Protein AF-A0A522IV93-F1 (afdb_monomer)

Mean predicted aligned error: 8.01 Å

Secondary structure (DSSP, 8-state):
-----------------TT--HHHHHHHHHHHHHHH---TTTSSHHHHHHHHT--HHHHHHHHHHHHTTTSEEEETTTTEEEE-THHHHHHHHHHHH-HHHHHHHHHHHHHHHHH---EEEEEE-TTS-EEEEEEE--SSS------TT-EE-TT-HHHHHHHHTTS-HHHHHHHHHHH-----STT----HHHHHHHHHHHHHHTSEEEESSSSTT-EEEE-----TTS--

Nearest PDB structures (foldseek):
  5tjj-assembly1_B  TM=8.995E-01  e=1.858E-14  Alicyclobacillus acidocaldarius subsp. acidocaldarius DSM 446
  1mkm-assembly1_B  TM=7.465E-01  e=1.357E-10  Thermotoga maritima
  2ia2-assembly3_B  TM=5.933E-01  e=1.039E-09  Rhodococcus jostii RHA1
  2ia2-assembly1_A  TM=5.800E-01  e=9.245E-10  Rhodococcus jostii RHA1
  2o99-assembly2_B  TM=9.055E-01  e=2.371E-06  Escherichia coli

Sequence (232 aa):
MPALNSSVLPPRTVKASTGLVPAVERATAILSYLQTNTDSSVCTVTGIAKALGLHKSSCSNILRTLESSSLIEYDPDSKSYMLGAALIGLGATATRRRGILQVGLRPVESLVRQTGLSCVTFTQLPNKSFLIIAQTDSAKDIKVTINTGQYFAPGTPALARLAMASMGGEEIDAYITKYCQPRFTAATKTEHATIRKEIERTRAQGYAISQGEYYAGNTVVVAPIFSAQDNI

Radius of gyration: 19.61 Å; Cα contacts (8 Å, |Δi|>4): 306; chains: 1; bounding box: 47×46×49 Å

Solvent-accessible surface area (backbone atoms only — not comparable to full-atom values): 13463 Å² total; per-residue (Å²): 132,84,82,79,79,70,66,52,65,82,76,80,82,86,66,93,58,93,84,74,58,68,70,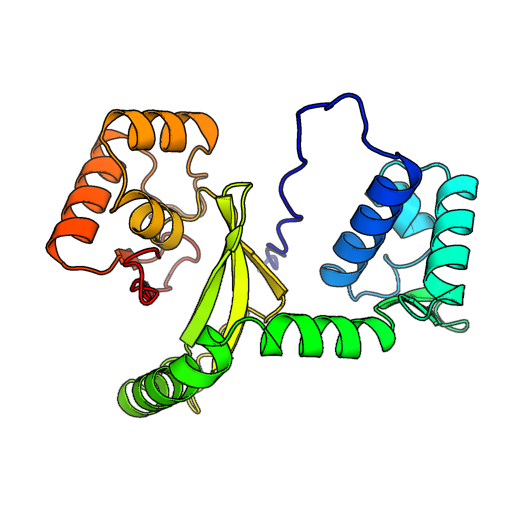58,57,52,48,54,50,50,54,54,48,40,73,65,43,86,55,46,85,51,30,17,65,65,36,48,12,61,78,69,74,43,57,58,69,63,41,50,55,46,51,52,58,36,37,79,64,34,46,26,42,77,41,82,88,72,53,16,49,42,76,18,72,52,48,55,57,53,48,52,54,57,49,65,73,42,53,62,62,76,63,48,44,61,62,49,53,51,49,20,67,73,69,51,44,55,47,75,41,66,46,77,43,96,89,46,30,33,38,27,76,39,72,46,80,28,96,47,93,67,76,73,94,73,56,66,74,42,47,43,62,45,32,37,71,36,63,32,33,48,67,43,38,81,49,54,74,69,55,42,52,52,45,49,72,74,46,49,48,70,77,61,33,95,58,28,76,68,50,69,71,61,46,49,55,51,21,54,50,19,48,76,70,60,38,19,72,30,66,16,29,71,48,76,89,42,72,50,76,46,68,77,64,66,46,101,80,74,44,108

Structure (mmCIF, N/CA/C/O backbone):
data_AF-A0A522IV93-F1
#
_entry.id   AF-A0A522IV93-F1
#
loop_
_atom_site.group_PDB
_atom_site.id
_atom_site.type_symbol
_atom_site.label_atom_id
_atom_site.label_alt_id
_atom_site.label_comp_id
_atom_site.label_asym_id
_atom_site.label_entity_id
_atom_site.label_seq_id
_atom_site.pdbx_PDB_ins_code
_atom_site.Cartn_x
_atom_site.Cartn_y
_atom_site.Cartn_z
_atom_site.occupancy
_atom_site.B_iso_or_equiv
_atom_site.auth_seq_id
_atom_site.auth_comp_id
_atom_site.auth_asym_id
_atom_site.auth_atom_id
_atom_site.pdbx_PDB_model_num
ATOM 1 N N . MET A 1 1 ? 10.597 -19.103 9.877 1.00 25.98 1 MET A N 1
ATOM 2 C CA . MET A 1 1 ? 10.698 -17.969 8.932 1.00 25.98 1 MET A CA 1
ATOM 3 C C . MET A 1 1 ? 9.813 -16.854 9.455 1.00 25.98 1 MET A C 1
ATOM 5 O O . MET A 1 1 ? 8.635 -17.129 9.641 1.00 25.98 1 MET A O 1
ATOM 9 N N . PRO A 1 2 ? 10.332 -15.667 9.802 1.00 25.81 2 PRO A N 1
ATOM 10 C CA . PRO A 1 2 ? 9.477 -14.626 10.346 1.00 25.81 2 PRO A CA 1
ATOM 11 C C . PRO A 1 2 ? 8.674 -14.005 9.201 1.00 25.81 2 PRO A C 1
ATOM 13 O O . PRO A 1 2 ? 9.242 -13.561 8.204 1.00 25.81 2 PRO A O 1
ATOM 16 N N . ALA A 1 3 ? 7.350 -14.009 9.339 1.00 26.47 3 ALA A N 1
ATOM 17 C CA . ALA A 1 3 ? 6.454 -13.245 8.490 1.00 26.47 3 ALA A CA 1
ATOM 18 C C . ALA A 1 3 ? 6.772 -11.756 8.684 1.00 26.47 3 ALA A C 1
ATOM 20 O O . ALA A 1 3 ? 6.421 -11.154 9.698 1.00 26.47 3 ALA A O 1
ATOM 21 N N . LEU A 1 4 ? 7.493 -11.164 7.733 1.00 31.61 4 LEU A N 1
ATOM 22 C CA . LEU A 1 4 ? 7.617 -9.717 7.632 1.00 31.61 4 LEU A CA 1
ATOM 23 C C . LEU A 1 4 ? 6.261 -9.193 7.154 1.00 31.61 4 LEU A C 1
ATOM 25 O O . LEU A 1 4 ? 6.017 -9.078 5.956 1.00 31.61 4 LEU A O 1
ATOM 29 N N . ASN A 1 5 ? 5.369 -8.922 8.111 1.00 32.62 5 ASN A N 1
ATOM 30 C CA . ASN A 1 5 ? 4.162 -8.124 7.921 1.00 32.62 5 ASN A CA 1
ATOM 31 C C . ASN A 1 5 ? 4.585 -6.723 7.455 1.00 32.62 5 ASN A C 1
ATOM 33 O O . ASN A 1 5 ? 4.734 -5.794 8.245 1.00 32.62 5 ASN A O 1
ATOM 37 N N . SER A 1 6 ? 4.825 -6.564 6.157 1.00 38.19 6 SER A N 1
ATOM 38 C CA . SER A 1 6 ? 5.075 -5.272 5.528 1.00 38.19 6 SER A CA 1
ATOM 39 C C . SER A 1 6 ? 3.758 -4.654 5.067 1.00 38.19 6 SER A C 1
ATOM 41 O O . SER A 1 6 ? 3.629 -4.200 3.935 1.00 38.19 6 SER A O 1
ATOM 43 N N . SER A 1 7 ? 2.772 -4.610 5.961 1.00 35.66 7 SER A N 1
ATOM 44 C CA . SER A 1 7 ? 1.695 -3.634 5.886 1.00 35.66 7 SER A CA 1
ATOM 45 C C . SER A 1 7 ? 2.258 -2.318 6.418 1.00 35.66 7 SER A C 1
ATOM 47 O O . SER A 1 7 ? 2.057 -1.940 7.574 1.00 35.66 7 SER A O 1
ATOM 49 N N . VAL A 1 8 ? 3.081 -1.664 5.598 1.00 40.72 8 VAL A N 1
ATOM 50 C CA . VAL A 1 8 ? 3.610 -0.343 5.923 1.00 40.72 8 VAL A CA 1
ATOM 51 C C . VAL A 1 8 ? 2.398 0.579 6.003 1.00 40.72 8 VAL A C 1
ATOM 53 O O . VAL A 1 8 ? 1.751 0.852 4.993 1.00 40.72 8 VAL A O 1
ATOM 56 N N . LEU A 1 9 ? 2.061 0.998 7.228 1.00 39.19 9 LEU A N 1
ATOM 57 C CA . LEU A 1 9 ? 1.139 2.102 7.494 1.00 39.19 9 LEU A CA 1
ATOM 58 C C . LEU A 1 9 ? 1.439 3.242 6.508 1.00 39.19 9 LEU A C 1
ATOM 60 O O . LEU A 1 9 ? 2.615 3.435 6.173 1.00 39.19 9 LEU A O 1
ATOM 64 N N . PRO A 1 10 ? 0.446 4.036 6.067 1.00 36.75 10 PRO A N 1
ATOM 65 C CA . PRO A 1 10 ? 0.759 5.254 5.331 1.00 36.75 10 PRO A CA 1
ATOM 66 C C . PRO A 1 10 ? 1.842 6.017 6.115 1.00 36.75 10 PRO A C 1
ATOM 68 O O . PRO A 1 10 ? 1.701 6.175 7.335 1.00 36.75 10 PRO A O 1
ATOM 71 N N . PRO A 1 11 ? 2.966 6.410 5.480 1.00 35.84 11 PRO A N 1
ATOM 72 C CA . PRO A 1 11 ? 4.043 7.076 6.195 1.00 35.84 11 PRO A CA 1
ATOM 73 C C . PRO A 1 11 ? 3.456 8.288 6.915 1.00 35.84 11 PRO A C 1
ATOM 75 O O . PRO A 1 11 ? 2.735 9.076 6.297 1.00 35.84 11 PRO A O 1
ATOM 78 N N . ARG A 1 12 ? 3.734 8.394 8.225 1.00 36.28 12 ARG A N 1
ATOM 79 C CA . ARG A 1 12 ? 3.320 9.519 9.074 1.00 36.28 12 ARG A CA 1
ATOM 80 C C . ARG A 1 12 ? 3.527 10.817 8.300 1.00 36.28 12 ARG A C 1
ATOM 82 O O . ARG A 1 12 ? 4.657 11.164 7.957 1.00 36.28 12 ARG A O 1
ATOM 89 N N . THR A 1 13 ? 2.444 11.536 8.036 1.00 37.81 13 THR A N 1
ATOM 90 C CA . THR A 1 13 ? 2.492 12.891 7.497 1.00 37.81 13 THR A CA 1
ATOM 91 C C . THR A 1 13 ? 3.122 13.799 8.545 1.00 37.81 13 THR A C 1
ATOM 93 O O . 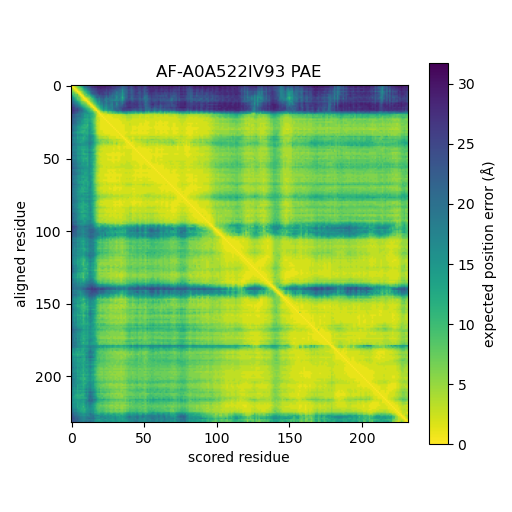THR A 1 13 ? 2.438 14.344 9.404 1.00 37.81 13 THR A O 1
ATOM 96 N N . VAL A 1 14 ? 4.445 13.963 8.504 1.00 38.25 14 VAL A N 1
ATOM 97 C CA . VAL A 1 14 ? 5.118 15.029 9.250 1.00 38.25 14 VAL A CA 1
ATOM 98 C C . VAL A 1 14 ? 5.151 16.276 8.377 1.00 38.25 14 VAL A C 1
ATOM 100 O O . VAL A 1 14 ? 6.079 16.513 7.607 1.00 38.25 14 VAL A O 1
ATOM 103 N N . LYS A 1 15 ? 4.098 17.076 8.526 1.00 34.84 15 LYS A N 1
ATOM 104 C CA . LYS A 1 15 ? 4.192 18.521 8.745 1.00 34.84 15 LYS A CA 1
ATOM 105 C C . LYS A 1 15 ? 2.870 18.941 9.376 1.00 34.84 15 LYS A C 1
ATOM 107 O O . LYS A 1 15 ? 1.824 18.741 8.770 1.00 34.84 15 LYS A O 1
ATOM 112 N N . ALA A 1 16 ? 2.919 19.476 10.594 1.00 39.25 16 ALA A N 1
ATOM 113 C CA . ALA A 1 16 ? 1.764 20.109 11.213 1.00 39.25 16 ALA A CA 1
ATOM 114 C C . ALA A 1 16 ? 1.373 21.318 10.350 1.00 39.25 16 ALA A C 1
ATOM 116 O O . ALA A 1 16 ? 1.966 22.388 10.458 1.00 39.25 16 ALA A O 1
ATOM 117 N N . SER A 1 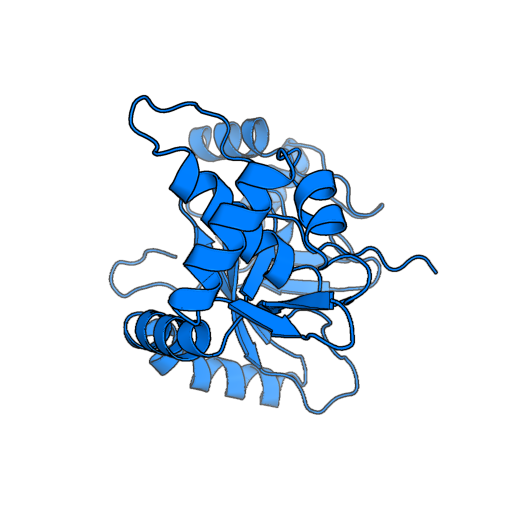17 ? 0.437 21.121 9.425 1.00 44.34 17 SER A N 1
ATOM 118 C CA . SER A 1 17 ? -0.251 22.214 8.755 1.00 44.34 17 SER A CA 1
ATOM 119 C C . SER A 1 17 ? -1.316 22.725 9.714 1.00 44.34 17 SER A C 1
ATOM 121 O O . SER A 1 17 ? -2.215 21.979 10.108 1.00 44.34 17 SER A O 1
ATOM 123 N N . THR A 1 18 ? -1.204 23.987 10.110 1.00 54.06 18 THR A N 1
ATOM 124 C CA . THR A 1 18 ? -2.248 24.732 10.815 1.00 54.06 18 THR A CA 1
ATOM 125 C C . THR A 1 18 ? -3.575 24.557 10.063 1.00 54.06 18 THR A C 1
ATOM 127 O O . THR A 1 18 ? -3.703 25.013 8.932 1.00 54.06 18 THR A O 1
ATOM 130 N N . GLY A 1 19 ? -4.529 23.827 10.659 1.00 70.44 19 GLY A N 1
ATOM 131 C CA . GLY A 1 19 ? -5.852 23.552 10.073 1.00 70.44 19 GLY A CA 1
ATOM 132 C C . GLY A 1 19 ? -6.333 22.093 10.119 1.00 70.44 19 GLY A C 1
ATOM 133 O O . GLY A 1 19 ? -7.492 21.840 9.799 1.00 70.44 19 GLY A O 1
ATOM 134 N N . LEU A 1 20 ? -5.500 21.125 10.519 1.00 84.00 20 LEU A N 1
ATOM 135 C CA . LEU A 1 20 ? -5.951 19.733 10.676 1.00 84.00 20 LEU A CA 1
ATOM 136 C C . LEU A 1 20 ? -6.821 19.563 11.928 1.00 84.00 20 LEU A C 1
ATOM 138 O O . LEU A 1 20 ? -6.521 20.116 12.985 1.00 84.00 20 LEU A O 1
ATOM 142 N N . VAL A 1 21 ? -7.903 18.785 11.804 1.00 92.75 21 VAL A N 1
ATOM 143 C CA . VAL A 1 21 ? -8.815 18.464 12.911 1.00 92.75 21 VAL A CA 1
ATOM 144 C C . VAL A 1 21 ? -8.338 17.170 13.584 1.00 92.75 21 VAL A C 1
ATOM 146 O O . VAL A 1 21 ? -8.511 16.094 13.000 1.00 92.75 21 VAL A O 1
ATOM 149 N N . PRO A 1 22 ? -7.817 17.214 14.827 1.00 90.81 22 PRO A N 1
ATOM 150 C CA . PRO A 1 22 ? -7.168 16.054 15.446 1.00 90.81 22 PRO A CA 1
ATOM 151 C C . PRO A 1 22 ? -8.075 14.829 15.597 1.00 90.81 22 PRO A C 1
ATOM 153 O O . PRO A 1 22 ? -7.612 13.691 15.573 1.00 90.81 22 PRO A O 1
ATOM 156 N N . ALA A 1 23 ? -9.382 15.039 15.771 1.00 91.38 23 ALA A N 1
ATOM 157 C CA . ALA A 1 23 ? -10.346 13.944 15.856 1.00 91.38 23 ALA A CA 1
ATOM 158 C C . ALA A 1 23 ? -10.433 13.152 14.541 1.00 91.38 23 ALA A C 1
ATOM 160 O O . ALA A 1 23 ? -10.468 11.923 14.571 1.00 91.38 23 ALA A O 1
ATOM 161 N N . VAL A 1 24 ? -10.404 13.848 13.399 1.00 94.62 24 VAL A N 1
ATOM 162 C CA . VAL A 1 24 ? -10.453 13.226 12.070 1.00 94.62 24 VAL A CA 1
ATOM 163 C C . VAL A 1 24 ? -9.152 12.482 11.788 1.00 94.62 24 VAL A C 1
ATOM 165 O O . VAL A 1 24 ? -9.202 11.342 11.344 1.00 94.62 24 VAL A O 1
ATOM 168 N N . GLU A 1 25 ? -7.996 13.059 12.126 1.00 93.62 25 GLU A N 1
ATOM 169 C CA . GLU A 1 25 ? -6.697 12.381 11.976 1.00 93.62 25 GLU A CA 1
ATOM 170 C C . GLU A 1 25 ? -6.622 11.073 12.770 1.00 93.62 25 GLU A C 1
ATOM 172 O O . GLU A 1 25 ? -6.114 10.058 12.298 1.00 93.62 25 GLU A O 1
ATOM 177 N N . ARG A 1 26 ? -7.155 11.071 13.994 1.00 95.25 26 ARG A N 1
ATOM 178 C CA . ARG A 1 26 ? -7.196 9.860 14.821 1.00 95.25 26 ARG A CA 1
ATOM 179 C C . ARG A 1 26 ? -8.170 8.830 14.256 1.00 95.25 26 ARG A C 1
ATOM 181 O O . ARG A 1 26 ? -7.862 7.644 14.277 1.00 95.25 26 ARG A O 1
ATOM 188 N N . ALA A 1 27 ? -9.314 9.267 13.731 1.00 96.81 27 ALA A N 1
ATOM 189 C CA . ALA A 1 27 ? -10.276 8.383 13.082 1.00 96.81 27 ALA A CA 1
ATOM 190 C C . ALA A 1 27 ? -9.682 7.713 11.831 1.00 96.81 27 ALA A C 1
ATOM 192 O O . ALA A 1 27 ? -9.779 6.495 11.685 1.00 96.81 27 ALA A O 1
ATOM 193 N N . THR A 1 28 ? -8.995 8.467 10.966 1.00 94.88 28 THR A N 1
ATOM 194 C CA . THR A 1 28 ? -8.329 7.901 9.781 1.00 94.88 28 THR A CA 1
ATOM 195 C C . THR A 1 28 ? -7.172 6.973 10.154 1.00 94.88 28 THR A C 1
ATOM 197 O O . THR A 1 28 ? -6.982 5.941 9.504 1.00 94.88 28 THR A O 1
ATOM 200 N N . ALA A 1 29 ? -6.438 7.273 11.231 1.00 93.50 29 ALA A N 1
ATOM 201 C CA . ALA A 1 29 ? -5.403 6.387 11.761 1.00 93.50 29 ALA A CA 1
ATOM 202 C C . ALA A 1 29 ? -5.977 5.054 12.270 1.00 93.50 29 ALA A C 1
ATOM 204 O O . ALA A 1 29 ? -5.390 4.006 12.010 1.00 93.50 29 ALA A O 1
ATOM 205 N N . ILE A 1 30 ? -7.137 5.073 12.937 1.00 96.75 30 ILE A N 1
ATOM 206 C CA . ILE A 1 30 ? -7.837 3.856 13.378 1.00 96.75 30 ILE A CA 1
ATOM 207 C C . ILE A 1 30 ? -8.264 3.004 12.179 1.00 96.75 30 ILE A C 1
ATOM 209 O O . ILE A 1 30 ? -7.973 1.811 12.157 1.00 96.75 30 ILE A O 1
ATOM 213 N N . LEU A 1 31 ? -8.884 3.601 11.156 1.00 96.12 31 LEU A N 1
ATOM 214 C CA . LEU A 1 31 ? -9.268 2.870 9.941 1.00 96.12 31 LEU A CA 1
ATOM 215 C C . LEU A 1 31 ? -8.047 2.241 9.249 1.00 96.12 31 LEU A C 1
ATOM 217 O O . LEU A 1 31 ? -8.087 1.082 8.849 1.00 96.12 31 LEU A O 1
ATOM 221 N N . SER A 1 32 ? -6.933 2.975 9.174 1.00 91.38 32 SER A N 1
ATOM 222 C CA . SER A 1 32 ? -5.675 2.469 8.601 1.00 91.38 32 SER A CA 1
ATOM 223 C C . SER A 1 32 ? -5.069 1.326 9.429 1.00 91.38 32 SER A C 1
ATOM 225 O O . SER A 1 32 ? -4.490 0.387 8.881 1.00 91.38 32 SER A O 1
ATOM 227 N N . TYR A 1 33 ? -5.208 1.381 10.756 1.00 93.38 33 TYR A N 1
ATOM 228 C CA . TYR A 1 33 ? -4.774 0.309 11.648 1.00 93.38 33 TYR A CA 1
ATOM 229 C C . TYR A 1 33 ? -5.584 -0.973 11.413 1.00 93.38 33 TYR A C 1
ATOM 231 O O . TYR A 1 33 ? -4.994 -2.028 11.195 1.00 93.38 33 TYR A O 1
ATOM 239 N N . LEU A 1 34 ? -6.914 -0.873 11.362 1.00 94.12 34 LEU A N 1
ATOM 240 C CA . LEU A 1 34 ? -7.807 -2.011 11.105 1.00 94.12 34 LEU A CA 1
ATOM 241 C C . LEU A 1 34 ? -7.669 -2.574 9.682 1.00 94.12 34 LEU A C 1
ATOM 243 O O . LEU A 1 34 ? -7.895 -3.755 9.456 1.00 94.12 34 LEU A O 1
ATOM 247 N N . GLN A 1 35 ? -7.249 -1.758 8.714 1.00 89.38 35 GLN A N 1
ATOM 248 C CA . GLN A 1 35 ? -6.944 -2.229 7.361 1.00 89.38 35 GLN A CA 1
ATOM 249 C C . GLN A 1 35 ? -5.735 -3.176 7.323 1.00 89.38 35 GLN A C 1
ATOM 251 O O . GLN A 1 35 ? -5.646 -4.052 6.464 1.00 89.38 35 GLN A O 1
ATOM 256 N N . THR A 1 36 ? -4.775 -2.970 8.222 1.00 84.31 36 THR A N 1
ATOM 257 C CA . THR A 1 36 ? -3.484 -3.673 8.225 1.00 84.31 36 THR A CA 1
ATOM 258 C C . THR A 1 36 ? -3.394 -4.761 9.293 1.00 84.31 36 THR A C 1
ATOM 260 O O . THR A 1 36 ? -2.465 -5.564 9.266 1.00 84.31 36 THR A O 1
ATOM 263 N N . ASN A 1 37 ? -4.369 -4.821 10.204 1.00 89.25 37 ASN A N 1
ATOM 264 C CA . ASN A 1 37 ? -4.442 -5.783 11.294 1.00 89.25 37 ASN A CA 1
ATOM 265 C C . ASN A 1 37 ? -5.835 -6.414 11.303 1.00 89.25 37 ASN A C 1
ATOM 267 O O . ASN A 1 37 ? -6.820 -5.728 11.545 1.00 89.25 37 ASN A O 1
ATOM 271 N N . THR A 1 38 ? -5.906 -7.720 11.054 1.00 86.12 38 THR A N 1
ATOM 272 C CA . THR A 1 38 ? -7.162 -8.492 11.073 1.00 86.12 38 THR A CA 1
ATOM 273 C C . THR A 1 38 ? -7.251 -9.446 12.263 1.00 86.12 38 THR A C 1
ATOM 275 O O . THR A 1 38 ? -8.255 -10.127 12.433 1.00 86.12 38 THR A O 1
ATOM 278 N N . ASP A 1 39 ? -6.195 -9.530 13.076 1.00 89.44 39 ASP A N 1
ATOM 279 C CA . ASP A 1 39 ? -6.185 -10.335 14.294 1.00 89.44 39 ASP A CA 1
ATOM 280 C C . ASP A 1 39 ? -7.021 -9.635 15.376 1.00 89.44 39 ASP A C 1
ATOM 282 O O . ASP A 1 39 ? -6.731 -8.508 15.795 1.00 89.44 39 ASP A O 1
ATOM 286 N N . SER A 1 40 ? -8.073 -10.313 15.832 1.00 88.88 40 SER A N 1
ATOM 287 C CA . SER A 1 40 ? -9.015 -9.792 16.821 1.00 88.88 40 SER A CA 1
ATOM 288 C C . SER A 1 40 ? -8.345 -9.465 18.160 1.00 88.88 40 SER A C 1
ATOM 290 O O . SER A 1 40 ? -8.765 -8.527 18.840 1.00 88.88 40 SER A O 1
ATOM 292 N N . SER A 1 41 ? -7.248 -10.144 18.514 1.00 87.06 41 SER A N 1
ATOM 293 C CA . SER A 1 41 ? -6.522 -9.909 19.768 1.00 87.06 41 SER A CA 1
ATOM 294 C C . SER A 1 41 ? -5.891 -8.513 19.846 1.00 87.06 41 SER A C 1
ATOM 296 O O . SER A 1 41 ? -5.812 -7.921 20.928 1.00 87.06 41 SER A O 1
ATOM 298 N N . VAL A 1 42 ? -5.488 -7.946 18.703 1.00 89.75 42 VAL A N 1
ATOM 299 C CA . VAL A 1 42 ? -4.882 -6.606 18.626 1.00 89.75 42 VAL A CA 1
ATOM 300 C C . VAL A 1 42 ? -5.891 -5.525 18.243 1.00 89.75 42 VAL A C 1
ATOM 302 O O . VAL A 1 42 ? -5.689 -4.354 18.563 1.00 89.75 42 VAL A O 1
ATOM 305 N N . CYS A 1 43 ? -7.025 -5.907 17.657 1.00 95.69 43 CYS A N 1
ATOM 306 C CA . CYS A 1 43 ? -8.080 -4.986 17.233 1.00 95.69 43 CYS A CA 1
ATOM 307 C C . CYS A 1 43 ? -9.083 -4.637 18.347 1.00 95.69 43 CYS A C 1
ATOM 309 O O . CYS A 1 43 ? -10.213 -4.248 18.079 1.00 95.69 43 CYS A O 1
ATOM 311 N N . THR A 1 44 ? -8.686 -4.743 19.614 1.00 96.75 44 THR A N 1
ATOM 312 C CA . THR A 1 44 ? -9.490 -4.299 20.767 1.00 96.75 44 THR A CA 1
ATOM 313 C C . THR A 1 44 ? -9.298 -2.800 21.032 1.00 96.75 44 THR A C 1
ATOM 315 O O . THR A 1 44 ? -8.284 -2.227 20.631 1.00 96.75 44 THR A O 1
ATOM 318 N N . VAL A 1 45 ? -10.193 -2.145 21.795 1.00 97.06 45 VAL A N 1
ATOM 319 C CA . VAL A 1 45 ? -10.008 -0.722 22.193 1.00 97.06 45 VAL A CA 1
ATOM 320 C C . VAL A 1 45 ? -8.618 -0.485 22.794 1.00 97.06 45 VAL A C 1
ATOM 322 O O . VAL A 1 45 ? -7.959 0.508 22.497 1.00 97.06 45 VAL A O 1
ATOM 325 N N . THR A 1 4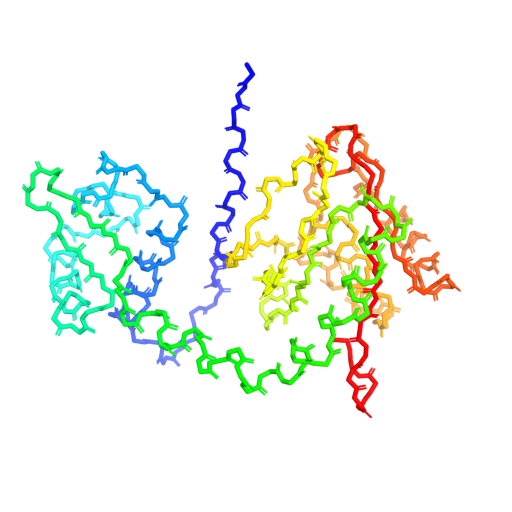6 ? -8.164 -1.398 23.657 1.00 96.00 46 THR A N 1
ATOM 326 C CA . THR A 1 46 ? -6.863 -1.285 24.329 1.00 96.00 46 THR A CA 1
ATOM 327 C C . THR A 1 46 ? -5.709 -1.491 23.348 1.00 96.00 46 THR A C 1
ATOM 329 O O . THR A 1 46 ? -4.729 -0.748 23.413 1.00 96.00 46 THR A O 1
ATOM 332 N N . GLY A 1 47 ? -5.822 -2.467 22.441 1.00 95.38 47 GLY A N 1
ATOM 333 C CA . GLY A 1 47 ? -4.812 -2.740 21.418 1.00 95.38 47 GLY A CA 1
ATOM 334 C C . GLY A 1 47 ? -4.638 -1.565 20.459 1.00 95.38 47 GLY A C 1
ATOM 335 O O . GLY A 1 47 ? -3.528 -1.049 20.316 1.00 95.38 47 GLY A O 1
ATOM 336 N N . ILE A 1 48 ? -5.748 -1.051 19.926 1.00 96.88 48 ILE A N 1
ATOM 337 C CA . ILE A 1 48 ? -5.777 0.110 19.028 1.00 96.88 48 ILE A CA 1
ATOM 338 C C . ILE A 1 48 ? -5.219 1.355 19.730 1.00 96.88 48 ILE A C 1
ATOM 340 O O . ILE A 1 48 ? -4.338 2.031 19.197 1.00 96.88 48 ILE A O 1
ATOM 344 N N . ALA A 1 49 ? -5.684 1.651 20.950 1.00 96.44 49 ALA A N 1
ATOM 345 C CA . ALA A 1 49 ? -5.219 2.811 21.709 1.00 96.44 49 ALA A CA 1
ATOM 346 C C . ALA A 1 49 ? -3.707 2.757 21.967 1.00 96.44 49 ALA A C 1
ATOM 348 O O . ALA A 1 49 ? -3.011 3.753 21.769 1.00 96.44 49 ALA A O 1
ATOM 349 N N . LYS A 1 50 ? -3.186 1.585 22.352 1.00 95.75 50 LYS A N 1
ATOM 350 C CA . LYS A 1 50 ? -1.753 1.376 22.579 1.00 95.75 50 LYS A CA 1
ATOM 351 C C . LYS A 1 50 ? -0.949 1.534 21.290 1.00 95.75 50 LYS A C 1
ATOM 353 O O . LYS A 1 50 ? 0.055 2.240 21.297 1.00 95.75 50 LYS A O 1
ATOM 358 N N . ALA A 1 51 ? -1.388 0.910 20.198 1.00 93.56 51 ALA A N 1
ATOM 359 C CA . ALA A 1 51 ? -0.688 0.952 18.917 1.00 93.56 51 ALA A CA 1
ATOM 360 C C . ALA A 1 51 ? -0.597 2.374 18.342 1.00 93.56 51 ALA A C 1
ATOM 362 O O . ALA A 1 51 ? 0.420 2.745 17.757 1.00 93.56 51 ALA A O 1
ATOM 363 N N . LEU A 1 52 ? -1.639 3.184 18.541 1.00 94.81 52 LEU A N 1
ATOM 364 C CA . LEU A 1 52 ? -1.722 4.545 18.010 1.00 94.81 52 LEU A CA 1
ATOM 365 C C . LEU A 1 52 ? -1.297 5.632 19.011 1.00 94.81 52 LEU A C 1
ATOM 367 O O . LEU A 1 52 ? -1.308 6.812 18.663 1.00 94.81 52 LEU A O 1
ATOM 371 N N . GLY A 1 53 ? -0.921 5.266 20.242 1.00 94.12 53 GLY A N 1
ATOM 372 C CA . GLY A 1 53 ? -0.544 6.222 21.289 1.00 94.12 53 GLY A CA 1
ATOM 373 C C . GLY A 1 53 ? -1.699 7.131 21.729 1.00 94.12 53 GLY A C 1
ATOM 374 O O . GLY A 1 53 ? -1.489 8.305 22.028 1.00 94.12 53 GLY A O 1
ATOM 375 N N . LEU A 1 54 ? -2.930 6.614 21.732 1.00 95.12 54 LEU A N 1
ATOM 376 C CA . LEU A 1 54 ? -4.137 7.349 22.108 1.00 95.12 54 LEU A CA 1
ATOM 377 C C . LEU A 1 54 ? -4.546 7.044 23.552 1.00 95.12 54 LEU A C 1
ATOM 379 O O . LEU A 1 54 ? -4.424 5.918 24.031 1.00 95.12 54 LEU A O 1
ATOM 383 N N . HIS A 1 55 ? -5.139 8.028 24.231 1.00 96.06 55 HIS A N 1
ATOM 384 C CA . HIS A 1 55 ? -5.854 7.761 25.480 1.00 96.06 55 HIS A CA 1
ATOM 385 C C . HIS A 1 55 ? -7.062 6.854 25.218 1.00 96.06 55 HIS A C 1
ATOM 387 O O . HIS A 1 55 ? -7.818 7.069 24.267 1.00 96.06 55 HIS A O 1
ATOM 393 N N . LYS A 1 56 ? -7.277 5.869 26.100 1.00 95.06 56 LYS A N 1
ATOM 394 C CA . LYS A 1 56 ? -8.337 4.857 25.954 1.00 95.06 56 LYS A CA 1
ATOM 395 C C . LYS A 1 56 ? -9.736 5.469 25.824 1.00 95.06 56 LYS A C 1
ATOM 397 O O . LYS A 1 56 ? -10.511 5.022 24.986 1.00 95.06 56 LYS A O 1
ATOM 402 N N . SER A 1 57 ? -10.042 6.506 26.608 1.00 95.31 57 SER A N 1
ATOM 403 C CA . SER A 1 57 ? -11.323 7.226 26.545 1.00 95.31 57 SER A CA 1
ATOM 404 C C . SER A 1 57 ? -11.538 7.892 25.183 1.00 95.31 57 SER A C 1
ATOM 406 O O . SER A 1 57 ? -12.574 7.697 24.554 1.00 95.31 57 SER A O 1
ATOM 408 N N . SER A 1 58 ? -10.529 8.605 24.678 1.00 95.31 58 SER A N 1
ATOM 409 C CA . SER A 1 58 ? -10.567 9.238 23.356 1.00 95.31 58 SER A CA 1
ATOM 410 C C . SER A 1 58 ? -10.707 8.215 22.228 1.00 95.31 58 SER A C 1
ATOM 412 O O . SER A 1 58 ? -11.505 8.418 21.319 1.00 95.31 58 SER A O 1
ATOM 414 N N . CYS A 1 59 ? -9.963 7.107 22.292 1.00 97.00 59 CYS A N 1
ATOM 415 C CA . CYS A 1 59 ? -10.056 6.023 21.315 1.00 97.00 59 CYS A CA 1
ATOM 416 C C . CYS A 1 59 ? -11.458 5.398 21.308 1.00 97.00 59 CYS A C 1
ATOM 418 O O . CYS A 1 59 ? -12.060 5.279 20.246 1.00 97.00 59 CYS A O 1
ATOM 420 N N . SER A 1 60 ? -12.016 5.096 22.485 1.00 96.94 60 SER A N 1
ATOM 421 C CA . SER A 1 60 ? -13.368 4.543 22.616 1.00 96.94 60 SER A CA 1
ATOM 422 C C . SER A 1 60 ? -14.443 5.468 22.039 1.00 96.94 60 SER A C 1
ATOM 424 O O . SER A 1 60 ? -15.332 4.990 21.340 1.00 96.94 60 SER A O 1
ATOM 426 N N . ASN A 1 61 ? -14.342 6.781 22.266 1.00 97.00 61 ASN A N 1
ATOM 427 C CA . ASN A 1 61 ? -15.285 7.743 21.694 1.00 97.00 61 ASN A CA 1
ATOM 428 C C . ASN A 1 61 ? -15.213 7.772 20.162 1.00 97.00 61 ASN A C 1
ATOM 430 O O . ASN A 1 61 ? -16.248 7.778 19.506 1.00 97.00 61 ASN A O 1
ATOM 434 N N . ILE A 1 62 ? -14.006 7.752 19.586 1.00 97.62 62 ILE A N 1
ATOM 435 C CA . ILE A 1 62 ? -13.836 7.740 18.126 1.00 97.62 62 ILE A CA 1
ATOM 436 C C . ILE A 1 62 ? -14.365 6.435 17.525 1.00 97.62 62 ILE A C 1
ATOM 438 O O . ILE A 1 62 ? -15.065 6.481 16.518 1.00 97.62 62 ILE A O 1
ATOM 442 N N . LEU A 1 63 ? -14.069 5.288 18.148 1.00 97.88 63 LEU A N 1
ATOM 443 C CA . LEU A 1 63 ? -14.576 3.985 17.712 1.00 97.88 63 LEU A CA 1
ATOM 444 C C . LEU A 1 63 ? -16.108 3.977 17.688 1.00 97.88 63 LEU A C 1
ATOM 446 O O . LEU A 1 63 ? -16.687 3.627 16.668 1.00 97.88 63 LEU A O 1
ATOM 450 N N . ARG A 1 64 ? -16.762 4.472 18.745 1.00 97.44 64 ARG A N 1
ATOM 451 C CA . ARG A 1 64 ? -18.229 4.572 18.794 1.00 97.44 64 ARG A CA 1
ATOM 452 C C . ARG A 1 64 ? -18.799 5.447 17.671 1.00 97.44 64 ARG A C 1
ATOM 454 O O . ARG A 1 64 ? -19.820 5.098 17.092 1.00 97.44 64 ARG A O 1
ATOM 461 N N . THR A 1 65 ? -18.145 6.562 17.340 1.00 97.38 65 THR A N 1
ATOM 462 C CA . THR A 1 65 ? -18.566 7.440 16.230 1.00 97.38 65 THR A CA 1
ATOM 463 C C . THR A 1 65 ? -18.387 6.781 14.857 1.00 97.38 65 THR A C 1
ATOM 465 O O . THR A 1 65 ? -19.211 6.958 13.957 1.00 97.38 65 THR A O 1
ATOM 468 N N . LEU A 1 66 ? -17.302 6.028 14.665 1.00 97.81 66 LEU A N 1
ATOM 469 C CA . LEU A 1 66 ? -17.077 5.272 13.432 1.00 97.81 66 LEU A CA 1
ATOM 470 C C . LEU A 1 66 ? -18.099 4.135 13.287 1.00 97.81 66 LEU A C 1
ATOM 472 O O . LEU A 1 66 ? -18.637 3.931 12.198 1.00 97.81 66 LEU A O 1
ATOM 476 N N . GLU A 1 67 ? -18.395 3.442 14.385 1.00 97.69 67 GLU A N 1
ATOM 477 C CA . GLU A 1 67 ? -19.372 2.354 14.462 1.00 97.69 67 GLU A CA 1
ATOM 478 C C . GLU A 1 67 ? -20.792 2.858 14.183 1.00 97.69 67 GLU A C 1
ATOM 480 O O . GLU A 1 67 ? -21.501 2.274 13.367 1.00 97.69 67 GLU A O 1
ATOM 485 N N . SER A 1 68 ? -21.185 4.007 14.750 1.00 97.00 68 SER A N 1
ATOM 486 C CA . SER A 1 68 ? -22.502 4.612 14.493 1.00 97.00 68 SER A CA 1
ATOM 487 C C . SER A 1 68 ? -22.717 5.010 13.030 1.00 97.00 68 SER A C 1
ATOM 489 O O . SER A 1 68 ? -23.848 5.257 12.622 1.00 97.00 68 SER A O 1
ATOM 491 N N . SER A 1 69 ? -21.636 5.104 12.252 1.00 94.06 69 SER A N 1
ATOM 492 C CA . SER A 1 69 ? -21.654 5.398 10.814 1.00 94.06 69 SER A CA 1
ATOM 493 C C . SER A 1 69 ? -21.411 4.149 9.953 1.00 94.06 69 SER A C 1
ATOM 495 O O . SER A 1 69 ? -21.182 4.274 8.750 1.00 94.06 69 SER A O 1
ATOM 497 N N . SER A 1 70 ? -21.391 2.955 10.560 1.00 96.38 70 SER A N 1
ATOM 498 C CA . SER A 1 70 ? -21.098 1.662 9.917 1.00 96.38 70 SER A CA 1
ATOM 499 C C . SER A 1 70 ? -19.747 1.603 9.188 1.00 96.38 70 SER A C 1
ATOM 501 O O . SER A 1 70 ? -19.539 0.766 8.307 1.00 96.38 70 SER A O 1
ATOM 503 N N . LEU A 1 71 ? -18.812 2.495 9.540 1.00 97.50 71 LEU A N 1
ATOM 504 C CA . LEU A 1 71 ? -17.449 2.500 9.000 1.00 97.50 71 LEU A CA 1
ATOM 505 C C . LEU A 1 71 ? -16.575 1.438 9.672 1.00 97.50 71 LEU A C 1
ATOM 507 O O . LEU A 1 71 ? -15.602 0.978 9.079 1.00 97.50 71 LEU A O 1
ATOM 511 N N . ILE A 1 72 ? -16.923 1.052 10.897 1.00 98.00 72 ILE A N 1
ATOM 512 C CA . ILE A 1 72 ? -16.366 -0.102 11.602 1.00 98.00 72 ILE A CA 1
ATOM 513 C C . ILE A 1 72 ? -17.505 -0.918 12.209 1.00 98.00 72 ILE A C 1
ATOM 515 O O . ILE A 1 72 ? -18.606 -0.402 12.397 1.00 98.00 72 ILE A O 1
ATOM 519 N N . GLU A 1 73 ? -17.212 -2.163 12.547 1.00 97.31 73 GLU A N 1
ATOM 520 C CA . GLU A 1 73 ? -18.111 -3.084 13.238 1.00 97.31 73 GLU A CA 1
ATOM 521 C C . GLU A 1 73 ? -17.426 -3.590 14.509 1.00 97.31 73 GLU A C 1
ATOM 523 O O . GLU A 1 73 ? -16.203 -3.751 14.532 1.00 97.31 73 GLU A O 1
ATOM 528 N N . TYR A 1 74 ? -18.203 -3.802 15.571 1.00 97.19 74 TYR A N 1
ATOM 529 C CA . TYR A 1 74 ? -17.729 -4.359 16.835 1.00 97.19 74 TYR A CA 1
ATOM 530 C C . TYR A 1 74 ? -18.236 -5.790 17.001 1.00 97.19 74 TYR A C 1
ATOM 532 O O . TYR A 1 74 ? -19.437 -6.045 16.925 1.00 97.19 74 TYR A O 1
ATOM 540 N N . ASP A 1 75 ? -17.318 -6.711 17.272 1.00 95.56 75 ASP A N 1
ATOM 541 C CA . ASP A 1 75 ? -17.632 -8.087 17.629 1.00 95.56 75 ASP A CA 1
ATOM 542 C C . ASP A 1 75 ? -17.672 -8.224 19.166 1.00 95.56 75 ASP A C 1
ATOM 544 O O . ASP A 1 75 ? -16.633 -8.067 19.825 1.00 95.56 75 ASP A O 1
ATOM 548 N N . PRO A 1 76 ? -18.843 -8.509 19.769 1.00 93.31 76 PRO A N 1
ATOM 549 C CA . PRO A 1 76 ? -18.978 -8.637 21.215 1.00 93.31 76 PRO A CA 1
ATOM 550 C C . PRO A 1 76 ? -18.278 -9.875 21.792 1.00 93.31 76 PRO A C 1
ATOM 552 O O . PRO A 1 76 ? -17.867 -9.823 22.956 1.00 93.31 76 PRO A O 1
ATOM 555 N N . ASP A 1 77 ? -18.105 -10.943 21.009 1.00 93.62 77 ASP A N 1
ATOM 556 C CA . ASP A 1 77 ? -17.519 -12.203 21.476 1.00 93.62 77 ASP A CA 1
ATOM 557 C C . ASP A 1 77 ? -16.005 -12.058 21.637 1.00 93.62 77 ASP A C 1
ATOM 559 O O . ASP A 1 77 ? -15.438 -12.354 22.693 1.00 93.62 77 ASP A O 1
ATOM 563 N N . SER A 1 78 ? -15.343 -11.515 20.612 1.00 92.38 78 SER A N 1
ATOM 564 C CA . SER A 1 78 ? -13.900 -11.245 20.645 1.00 92.38 78 SER A CA 1
ATOM 565 C C . SER A 1 78 ? -13.530 -9.886 21.252 1.00 92.38 78 SER A C 1
ATOM 567 O O . SER A 1 78 ? -12.353 -9.623 21.510 1.00 92.38 78 SER A O 1
ATOM 569 N N . LYS A 1 79 ? -14.517 -9.018 21.512 1.00 94.38 79 LYS A N 1
ATOM 570 C CA . LYS A 1 79 ? -14.341 -7.625 21.969 1.00 94.38 79 LYS A CA 1
ATOM 571 C C . LYS A 1 79 ? -13.413 -6.815 21.061 1.00 94.38 79 LYS A C 1
ATOM 573 O O . LYS A 1 79 ? -12.620 -5.989 21.537 1.00 94.38 79 LYS A O 1
ATOM 578 N N . SER A 1 80 ? -13.500 -7.067 19.761 1.00 96.31 80 SER A N 1
ATOM 579 C CA . SER A 1 80 ? -12.627 -6.487 18.746 1.00 96.31 80 SER A CA 1
ATOM 580 C C . SER A 1 80 ? -13.415 -5.694 17.709 1.00 96.31 80 SER A C 1
ATOM 582 O O . SER A 1 80 ? -14.634 -5.800 17.616 1.00 96.31 80 SER A O 1
ATOM 584 N N . TYR A 1 81 ? -12.711 -4.846 16.969 1.00 97.62 81 TYR A N 1
ATOM 585 C CA . TYR A 1 81 ? -13.270 -4.025 15.905 1.00 97.62 81 TYR A CA 1
ATOM 586 C C . TYR A 1 81 ? -12.737 -4.480 14.553 1.00 97.62 81 TYR A C 1
ATOM 588 O O . TYR A 1 81 ? -11.575 -4.865 14.435 1.00 97.62 81 TYR A O 1
ATOM 596 N N . MET A 1 82 ? -13.560 -4.358 13.519 1.00 96.81 82 MET A N 1
ATOM 597 C CA . MET A 1 82 ? -13.180 -4.601 12.129 1.00 96.81 82 MET A CA 1
ATOM 598 C C . MET A 1 82 ? -13.708 -3.496 11.214 1.00 96.81 82 MET A C 1
ATOM 600 O O . MET A 1 82 ? -14.548 -2.693 11.616 1.00 96.81 82 MET A O 1
ATOM 604 N N . LEU A 1 83 ? -13.191 -3.419 9.986 1.00 96.31 83 LEU A N 1
ATOM 605 C CA . LEU A 1 83 ? -13.716 -2.494 8.979 1.00 96.31 83 LEU A CA 1
ATOM 606 C C . LEU A 1 83 ? -15.161 -2.866 8.624 1.00 96.31 83 LEU A C 1
ATOM 608 O O . LEU A 1 83 ? -15.442 -4.028 8.353 1.00 96.31 83 LEU A O 1
ATOM 612 N N . GLY A 1 84 ? -16.050 -1.874 8.611 1.00 95.94 84 GLY A N 1
ATOM 613 C CA . GLY A 1 84 ? -17.479 -2.081 8.395 1.00 95.94 84 GLY A CA 1
ATOM 614 C C . GLY A 1 84 ? -17.896 -1.995 6.928 1.00 95.94 84 GLY A C 1
ATOM 615 O O . GLY A 1 84 ? -17.212 -1.392 6.090 1.00 95.94 84 GLY A O 1
ATOM 616 N N . ALA A 1 85 ? -19.062 -2.558 6.612 1.00 93.31 85 ALA A N 1
ATOM 617 C CA . ALA A 1 85 ? -19.563 -2.670 5.241 1.00 93.31 85 ALA A CA 1
ATOM 618 C C . ALA A 1 85 ? -19.758 -1.326 4.504 1.00 93.31 85 ALA A C 1
ATOM 620 O O . ALA A 1 85 ? -19.676 -1.293 3.272 1.00 93.31 85 ALA A O 1
ATOM 621 N N . ALA A 1 86 ? -19.953 -0.197 5.203 1.00 94.38 86 ALA A N 1
ATOM 622 C CA . ALA A 1 86 ? -20.108 1.110 4.547 1.00 94.38 86 ALA A CA 1
ATOM 623 C C . ALA A 1 86 ? -18.870 1.502 3.716 1.00 94.38 86 ALA A C 1
ATOM 625 O O . ALA A 1 86 ? -18.985 2.172 2.684 1.00 94.38 86 ALA A O 1
ATOM 626 N N . LEU A 1 87 ? -17.684 1.028 4.112 1.00 94.69 87 LEU A N 1
ATOM 627 C CA . LEU A 1 87 ? -16.440 1.256 3.377 1.00 94.69 87 LEU A CA 1
ATOM 628 C C . LEU A 1 87 ? -16.429 0.574 2.004 1.00 94.69 87 LEU A C 1
ATOM 630 O O . LEU A 1 87 ? -15.796 1.096 1.086 1.00 94.69 87 LEU A O 1
ATOM 634 N N .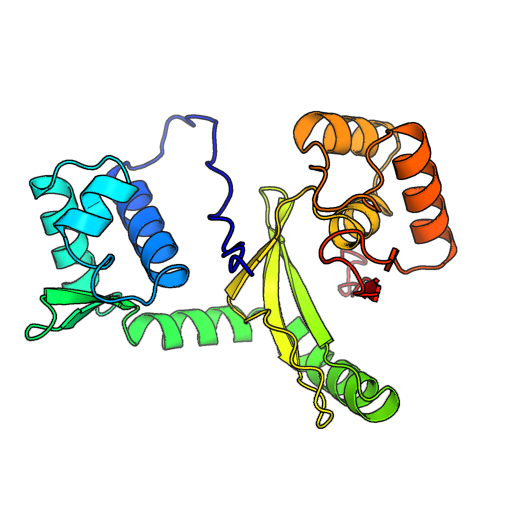 ILE A 1 88 ? -17.161 -0.531 1.823 1.00 90.38 88 ILE A N 1
ATOM 635 C CA . ILE A 1 88 ? -17.290 -1.211 0.524 1.00 90.38 88 ILE A CA 1
ATOM 636 C C . ILE A 1 88 ? -17.966 -0.275 -0.483 1.00 90.38 88 ILE A C 1
ATOM 638 O O . ILE A 1 88 ? -17.473 -0.101 -1.598 1.00 90.38 88 ILE A O 1
ATOM 642 N N . GLY A 1 89 ? -19.053 0.392 -0.082 1.00 89.44 89 GLY A N 1
ATOM 643 C CA . GLY A 1 89 ? -19.765 1.352 -0.932 1.00 89.44 89 GLY A CA 1
ATOM 644 C C . GLY A 1 89 ? -18.924 2.586 -1.278 1.00 89.44 89 GLY A C 1
ATOM 645 O O . GLY A 1 89 ? -18.900 3.029 -2.434 1.00 89.44 89 GLY A O 1
ATOM 646 N N . LEU A 1 90 ? -18.177 3.111 -0.299 1.00 91.19 90 LEU A N 1
ATOM 647 C CA . LEU A 1 90 ? -17.241 4.221 -0.511 1.00 91.19 90 LEU A CA 1
ATOM 648 C C . LEU A 1 90 ? -16.121 3.832 -1.484 1.00 91.19 90 LEU A C 1
ATOM 650 O O . LEU A 1 90 ? -15.851 4.565 -2.439 1.00 91.19 90 LEU A O 1
ATOM 654 N N . GLY A 1 91 ? -15.519 2.658 -1.285 1.00 87.31 91 GLY A N 1
ATOM 655 C CA . GLY A 1 91 ? -14.485 2.105 -2.156 1.00 87.31 91 GLY A CA 1
ATOM 656 C C . GLY A 1 91 ? -14.988 1.885 -3.580 1.00 87.31 91 GLY A C 1
ATOM 657 O O . GLY A 1 91 ? -14.365 2.357 -4.529 1.00 87.31 91 GLY A O 1
ATOM 658 N N . ALA A 1 92 ? -16.158 1.263 -3.747 1.00 83.81 92 ALA A N 1
ATOM 659 C CA . ALA A 1 92 ? -16.769 1.037 -5.057 1.00 83.81 92 ALA A CA 1
ATOM 660 C C . ALA A 1 92 ? -17.021 2.354 -5.813 1.00 83.81 92 ALA A C 1
ATOM 662 O O . ALA A 1 92 ? -16.721 2.464 -7.006 1.00 83.81 92 ALA A O 1
ATOM 663 N N . THR A 1 93 ? -17.512 3.381 -5.115 1.00 86.50 93 THR A N 1
ATOM 664 C CA . THR A 1 93 ? -17.752 4.710 -5.698 1.00 86.50 93 THR A CA 1
ATOM 665 C C . THR A 1 93 ? -16.446 5.395 -6.103 1.00 86.50 93 THR A C 1
ATOM 667 O O . THR A 1 93 ? -16.349 5.943 -7.206 1.00 86.50 93 THR A O 1
ATOM 670 N N . ALA A 1 94 ? -15.424 5.342 -5.244 1.00 82.88 94 ALA A N 1
ATOM 671 C CA . ALA A 1 94 ? -14.103 5.896 -5.531 1.00 82.88 94 ALA A CA 1
ATOM 672 C C . ALA A 1 94 ? -13.445 5.205 -6.737 1.00 82.88 94 ALA A C 1
ATOM 674 O O . ALA A 1 94 ? -12.898 5.878 -7.613 1.00 82.88 94 ALA A O 1
ATOM 675 N N . THR A 1 95 ? -13.561 3.880 -6.816 1.00 77.00 95 THR A N 1
ATOM 676 C CA . THR A 1 95 ? -13.073 3.060 -7.929 1.00 77.00 95 THR A CA 1
ATOM 677 C C . THR A 1 95 ? -13.791 3.386 -9.234 1.00 77.00 95 THR A C 1
ATOM 679 O O . THR A 1 95 ? -13.130 3.596 -10.246 1.00 77.00 95 THR A O 1
ATOM 682 N N . ARG A 1 96 ? -15.124 3.526 -9.231 1.00 75.12 96 ARG A N 1
ATOM 683 C CA . ARG A 1 96 ? -15.896 3.856 -10.444 1.00 75.12 96 ARG A CA 1
ATOM 684 C C . ARG A 1 96 ? -15.474 5.192 -11.067 1.00 75.12 96 ARG A C 1
ATOM 686 O O . ARG A 1 96 ? -15.458 5.303 -12.287 1.00 75.12 96 ARG A O 1
ATOM 693 N N . ARG A 1 97 ? -15.121 6.198 -10.256 1.00 70.00 97 ARG A N 1
ATOM 694 C CA . ARG A 1 97 ? -14.627 7.496 -10.762 1.00 70.00 97 ARG A CA 1
ATOM 695 C C . ARG A 1 97 ? -13.254 7.393 -11.426 1.00 70.00 97 ARG A C 1
ATOM 697 O O . ARG A 1 97 ? -12.932 8.196 -12.295 1.00 70.00 97 ARG A O 1
ATOM 704 N N . ARG A 1 98 ? -12.442 6.411 -11.034 1.00 68.12 98 ARG A N 1
ATOM 705 C CA . ARG A 1 98 ? -11.132 6.139 -11.629 1.00 68.12 98 ARG A CA 1
ATOM 706 C C . ARG A 1 98 ? -11.318 5.213 -12.831 1.00 68.12 98 ARG A C 1
ATOM 708 O O . ARG A 1 98 ? -11.083 4.011 -12.740 1.00 68.12 98 ARG A O 1
ATOM 715 N N . GLY A 1 99 ? -11.719 5.781 -13.972 1.00 65.38 99 GLY A N 1
ATOM 716 C CA . GLY A 1 99 ? -11.967 5.046 -15.225 1.00 65.38 99 GLY A CA 1
ATOM 717 C C . GLY A 1 99 ? -10.814 4.134 -15.679 1.00 65.38 99 GLY A C 1
ATOM 718 O O . GLY A 1 99 ? -11.050 3.163 -16.392 1.00 65.38 99 GLY A O 1
ATOM 719 N N . ILE A 1 100 ? -9.591 4.374 -15.188 1.00 67.06 100 ILE A N 1
ATOM 720 C CA . ILE A 1 100 ? -8.418 3.516 -15.400 1.00 67.06 100 ILE A CA 1
ATOM 721 C C . ILE A 1 100 ? -8.647 2.060 -14.981 1.00 67.06 100 ILE A C 1
ATOM 723 O O . ILE A 1 100 ? -8.158 1.160 -15.651 1.00 67.06 100 ILE A O 1
ATOM 727 N N . LEU A 1 101 ? -9.438 1.807 -13.933 1.00 68.31 101 LEU A N 1
ATOM 728 C CA . LEU A 1 101 ? -9.769 0.441 -13.528 1.00 68.31 101 LEU A CA 1
ATOM 729 C C .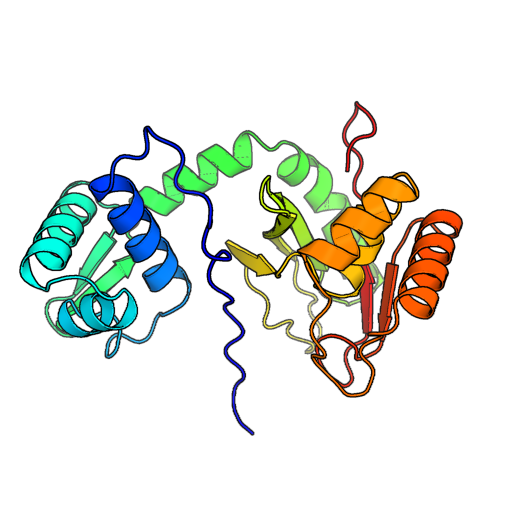 LEU A 1 101 ? -10.787 -0.200 -14.473 1.00 68.31 101 LEU A C 1
ATOM 731 O O . LEU A 1 101 ? -10.714 -1.392 -14.725 1.00 68.31 101 LEU A O 1
ATOM 735 N N . GLN A 1 102 ? -11.698 0.571 -15.066 1.00 67.81 102 GLN A N 1
ATOM 736 C CA . GLN A 1 102 ? -12.652 0.023 -16.035 1.00 67.81 102 GLN A CA 1
ATOM 737 C C . GLN A 1 102 ? -12.001 -0.292 -17.387 1.00 67.81 102 GLN A C 1
ATOM 739 O O . GLN A 1 102 ? -12.345 -1.292 -18.014 1.00 67.81 102 GLN A O 1
ATOM 744 N N . VAL A 1 103 ? -11.058 0.542 -17.833 1.00 69.06 103 VAL A N 1
ATOM 745 C CA . VAL A 1 103 ? -10.393 0.389 -19.138 1.00 69.06 103 VAL A CA 1
ATOM 746 C C . VAL A 1 103 ? -9.157 -0.514 -19.046 1.00 69.06 103 VAL A C 1
ATOM 748 O O . VAL A 1 103 ? -8.909 -1.315 -19.945 1.00 69.06 103 VAL A O 1
ATOM 751 N N . GLY A 1 104 ? -8.399 -0.425 -17.952 1.00 74.12 104 GLY A N 1
ATOM 752 C CA . GLY A 1 104 ? -7.125 -1.121 -17.767 1.00 74.12 104 GLY A CA 1
ATOM 753 C C . GLY A 1 104 ? -7.240 -2.599 -17.389 1.00 74.12 104 GLY A C 1
ATOM 754 O O . GLY A 1 104 ? -6.287 -3.342 -17.611 1.00 74.12 104 GLY A O 1
ATOM 755 N N . LEU A 1 105 ? -8.392 -3.059 -16.883 1.00 77.62 105 LEU A N 1
ATOM 756 C CA . LEU A 1 105 ? -8.555 -4.456 -16.457 1.00 77.62 105 LEU A CA 1
ATOM 757 C C . LEU A 1 105 ? -8.396 -5.455 -17.610 1.00 77.62 105 LEU A C 1
ATOM 759 O O . LEU A 1 105 ? -7.677 -6.436 -17.458 1.00 77.62 105 LEU A O 1
ATOM 763 N N . ARG A 1 106 ? -8.986 -5.203 -18.789 1.00 83.81 106 ARG A N 1
ATOM 764 C CA . ARG A 1 106 ? -8.907 -6.165 -19.909 1.00 83.81 106 ARG A CA 1
ATOM 765 C C . ARG A 1 106 ? -7.475 -6.378 -20.429 1.00 83.81 106 ARG A C 1
ATOM 767 O O . ARG A 1 106 ? -7.094 -7.536 -20.620 1.00 83.81 106 ARG A O 1
ATOM 774 N N . PRO A 1 107 ? -6.662 -5.326 -20.667 1.00 87.44 107 PRO A N 1
ATOM 775 C CA . PRO A 1 107 ? -5.249 -5.508 -20.996 1.00 87.44 107 PRO A CA 1
ATOM 776 C C . PRO A 1 107 ? -4.485 -6.301 -19.931 1.00 87.44 107 PRO A C 1
ATOM 778 O O . PRO A 1 107 ? -3.721 -7.200 -20.280 1.00 87.44 107 PRO A O 1
ATOM 781 N N . VAL A 1 108 ? -4.729 -6.018 -18.646 1.00 88.50 108 VAL A N 1
ATOM 782 C CA . VAL A 1 108 ? -4.081 -6.715 -17.525 1.00 88.50 108 VAL A CA 1
ATOM 783 C C . VAL A 1 108 ? -4.470 -8.194 -17.492 1.00 88.50 108 VAL A C 1
ATOM 785 O O . VAL A 1 108 ? -3.593 -9.049 -17.431 1.00 88.50 108 VAL A O 1
ATOM 788 N N . GLU A 1 109 ? -5.752 -8.529 -17.626 1.00 88.62 109 GLU A N 1
ATOM 789 C CA . GLU A 1 109 ? -6.220 -9.920 -17.713 1.00 88.62 109 GLU A CA 1
ATOM 790 C C . GLU A 1 109 ? -5.590 -10.667 -18.892 1.00 88.62 109 GLU A C 1
ATOM 792 O O . GLU A 1 109 ? -5.205 -11.833 -18.771 1.00 88.62 109 GLU A O 1
ATOM 797 N N . SER A 1 110 ? -5.454 -10.003 -20.044 1.00 90.56 110 SER A N 1
ATOM 798 C CA . SER A 1 110 ? -4.778 -10.593 -21.198 1.00 90.56 110 SER A CA 1
ATOM 799 C C . SER A 1 110 ? -3.298 -10.840 -20.928 1.00 90.56 110 SER A C 1
ATOM 801 O O . SER A 1 110 ? -2.795 -11.908 -21.275 1.00 90.56 110 SER A O 1
ATOM 803 N N . LEU A 1 111 ? -2.615 -9.897 -20.277 1.00 90.31 111 LEU A N 1
ATOM 804 C CA . LEU A 1 111 ? -1.215 -10.037 -19.886 1.00 90.31 111 LEU A CA 1
ATOM 805 C C . LEU A 1 111 ? -1.021 -11.199 -18.904 1.00 90.31 111 LEU A C 1
ATOM 807 O O . LEU A 1 111 ? -0.137 -12.033 -19.106 1.00 90.31 111 LEU A O 1
ATOM 811 N N . VAL A 1 112 ? -1.872 -11.302 -17.881 1.00 91.31 112 VAL A N 1
ATOM 812 C CA . VAL A 1 112 ? -1.843 -12.398 -16.899 1.00 91.31 112 VAL A CA 1
ATOM 813 C C . VAL A 1 112 ? -2.069 -13.742 -17.586 1.00 91.31 112 VAL A C 1
ATOM 815 O O . VAL A 1 112 ? -1.334 -14.694 -17.336 1.00 91.31 112 VAL A O 1
ATOM 818 N N . ARG A 1 113 ? -3.031 -13.827 -18.512 1.00 90.75 113 ARG A N 1
ATOM 819 C CA . ARG A 1 113 ? -3.302 -15.054 -19.275 1.00 90.75 113 ARG A CA 1
ATOM 820 C C . ARG A 1 113 ? -2.131 -15.465 -20.171 1.00 90.75 113 ARG A C 1
ATOM 822 O O . ARG A 1 113 ? -1.844 -16.652 -20.268 1.00 90.75 113 ARG A O 1
ATOM 829 N N . GLN A 1 114 ? -1.467 -14.511 -20.823 1.00 92.44 114 GLN A N 1
ATOM 830 C CA . GLN A 1 114 ? -0.339 -14.789 -21.722 1.00 92.44 114 GLN A CA 1
ATOM 831 C C . GLN A 1 114 ? 0.936 -15.177 -20.966 1.00 92.44 114 GLN A C 1
ATOM 833 O O . GLN A 1 114 ? 1.659 -16.074 -21.389 1.00 92.44 114 GLN A O 1
ATOM 838 N N . THR A 1 115 ? 1.216 -14.511 -19.846 1.00 90.44 115 THR A N 1
ATOM 839 C CA . THR A 1 115 ? 2.449 -14.722 -19.069 1.00 90.44 115 THR A CA 1
ATOM 840 C C . THR A 1 115 ? 2.308 -15.832 -18.029 1.00 90.44 115 THR A C 1
ATOM 842 O O . THR A 1 115 ? 3.289 -16.475 -17.654 1.00 90.44 115 THR A O 1
ATOM 845 N N . GLY A 1 116 ? 1.087 -16.079 -17.552 1.00 89.19 116 GLY A N 1
ATOM 846 C CA . GLY A 1 116 ? 0.831 -16.919 -16.388 1.00 89.19 116 GLY A CA 1
ATOM 847 C C . GLY A 1 116 ? 1.382 -16.328 -15.087 1.00 89.19 116 GLY A C 1
ATOM 848 O O . GLY A 1 116 ? 1.656 -17.096 -14.172 1.00 89.19 116 GLY A O 1
ATOM 849 N N . LEU A 1 117 ? 1.582 -15.007 -15.018 1.00 88.19 117 LEU A N 1
ATOM 850 C CA . LEU A 1 117 ? 2.071 -14.286 -13.840 1.00 88.19 117 LEU A CA 1
ATOM 851 C C . LEU A 1 117 ? 0.979 -13.357 -13.312 1.00 88.19 117 LEU A C 1
ATOM 853 O O . LEU A 1 117 ? 0.315 -12.691 -14.103 1.00 88.19 117 LEU A O 1
ATOM 857 N N . SER A 1 118 ? 0.797 -13.296 -11.991 1.00 89.25 118 SER A N 1
ATOM 858 C CA . SER A 1 118 ? -0.150 -12.357 -11.380 1.00 89.25 118 SER A CA 1
ATOM 859 C C . SER A 1 118 ? 0.289 -10.909 -11.603 1.00 89.25 118 SER A C 1
ATOM 861 O O . SER A 1 118 ? 1.482 -10.599 -11.627 1.00 89.25 118 SER A O 1
ATOM 863 N N . CYS A 1 119 ? -0.683 -10.008 -11.719 1.00 90.19 119 CYS A N 1
ATOM 864 C CA . CYS A 1 119 ? -0.453 -8.585 -11.926 1.00 90.19 119 CYS A CA 1
ATOM 865 C C . CYS A 1 119 ? -1.179 -7.758 -10.861 1.00 90.19 119 CYS A C 1
ATOM 867 O O . CYS A 1 119 ? -2.286 -8.095 -10.441 1.00 90.19 119 CYS A O 1
ATOM 869 N N . VAL A 1 120 ? -0.559 -6.657 -10.443 1.00 89.94 120 VAL A N 1
ATOM 870 C CA . VAL A 1 120 ? -1.161 -5.667 -9.544 1.00 89.94 120 VAL A CA 1
ATOM 871 C C . VAL A 1 120 ? -1.135 -4.298 -10.209 1.00 89.94 120 VAL A C 1
ATOM 873 O O . VAL A 1 120 ? -0.153 -3.920 -10.847 1.00 89.94 120 VAL A O 1
ATOM 876 N N . THR A 1 121 ? -2.209 -3.537 -10.039 1.00 89.81 121 THR A N 1
ATOM 877 C CA . THR A 1 121 ? -2.316 -2.149 -10.493 1.00 89.81 121 THR A CA 1
ATOM 878 C C . THR A 1 121 ? -2.267 -1.232 -9.285 1.00 89.81 121 THR A C 1
ATOM 880 O O . THR A 1 121 ? -2.953 -1.464 -8.287 1.00 89.81 121 THR A O 1
ATOM 883 N N . PHE A 1 122 ? -1.482 -0.164 -9.374 1.00 90.31 122 PHE A N 1
ATOM 884 C CA . PHE A 1 122 ? -1.319 0.803 -8.298 1.00 90.31 122 PHE A CA 1
ATOM 885 C C . PHE A 1 122 ? -1.423 2.239 -8.814 1.00 90.31 122 PHE A C 1
ATOM 887 O O . PHE A 1 122 ? -1.323 2.505 -10.006 1.00 90.31 122 PHE A O 1
ATOM 894 N N . THR A 1 123 ? -1.624 3.169 -7.888 1.00 88.81 123 THR A N 1
ATOM 895 C CA . THR A 1 123 ? -1.641 4.616 -8.120 1.00 88.81 123 THR A CA 1
ATOM 896 C C . THR A 1 123 ? -0.666 5.280 -7.155 1.00 88.81 123 THR A C 1
ATOM 898 O O . THR A 1 123 ? -0.594 4.893 -5.984 1.00 88.81 123 THR A O 1
ATOM 901 N N . GLN A 1 124 ? 0.094 6.270 -7.623 1.00 90.38 124 GLN A N 1
ATOM 902 C CA . GLN A 1 124 ? 0.900 7.092 -6.726 1.00 90.38 124 GLN A CA 1
ATOM 903 C C . GLN A 1 124 ? 0.011 8.133 -6.028 1.00 90.38 124 GLN A C 1
ATOM 905 O O . GLN A 1 124 ? -0.801 8.812 -6.652 1.00 90.38 124 GLN A O 1
ATOM 910 N N . LEU A 1 125 ? 0.162 8.255 -4.713 1.00 89.88 125 LEU A N 1
ATOM 911 C CA . LEU A 1 125 ? -0.552 9.224 -3.886 1.00 89.88 125 LEU A CA 1
ATOM 912 C C . LEU A 1 125 ? 0.244 10.532 -3.730 1.00 89.88 125 LEU A C 1
ATOM 914 O O . LEU A 1 125 ? 1.452 10.551 -3.975 1.00 89.88 125 LEU A O 1
ATOM 918 N N . PRO A 1 126 ? -0.381 11.635 -3.265 1.00 88.88 126 PRO A N 1
ATOM 919 C CA . PRO A 1 126 ? 0.306 12.921 -3.089 1.00 88.88 126 PRO A CA 1
ATOM 920 C C . PRO A 1 126 ? 1.541 12.866 -2.174 1.00 88.88 126 PRO A C 1
ATOM 922 O O . PRO A 1 126 ? 2.519 13.576 -2.393 1.00 88.88 126 PRO A O 1
ATOM 925 N N . ASN A 1 127 ? 1.535 11.983 -1.173 1.00 86.94 127 ASN A N 1
ATOM 926 C CA . ASN A 1 127 ? 2.676 11.733 -0.283 1.00 86.94 127 ASN A CA 1
ATOM 927 C C . ASN A 1 127 ? 3.778 10.852 -0.919 1.00 86.94 127 ASN A C 1
ATOM 929 O O . ASN A 1 127 ? 4.759 10.540 -0.243 1.00 86.94 127 ASN A O 1
ATOM 933 N N . LYS A 1 128 ? 3.622 10.478 -2.195 1.00 91.75 128 LYS A N 1
ATOM 934 C CA . LYS A 1 128 ? 4.478 9.601 -3.005 1.00 91.75 128 LYS A CA 1
ATOM 935 C C . LYS A 1 128 ? 4.436 8.111 -2.655 1.00 91.75 128 LYS A C 1
ATOM 937 O O . LYS A 1 128 ? 5.173 7.343 -3.266 1.00 91.75 128 LYS A O 1
ATOM 942 N N . SER A 1 129 ? 3.578 7.672 -1.729 1.00 91.69 129 SER A N 1
ATOM 943 C CA . SER A 1 129 ? 3.349 6.235 -1.527 1.00 91.69 129 SER A CA 1
ATOM 944 C C . SER A 1 129 ? 2.518 5.662 -2.674 1.00 91.69 129 SER A C 1
ATOM 946 O O . SER A 1 129 ? 1.800 6.392 -3.357 1.00 91.69 129 SER A O 1
ATOM 948 N N . PHE A 1 130 ? 2.589 4.352 -2.877 1.00 92.44 130 PHE A N 1
ATOM 949 C CA . PHE A 1 130 ? 1.838 3.672 -3.931 1.00 92.44 130 PHE A CA 1
ATOM 950 C C . PHE A 1 130 ? 0.708 2.868 -3.302 1.00 92.44 130 PHE A C 1
ATOM 952 O O . PHE A 1 130 ? 0.971 2.044 -2.434 1.00 92.44 130 PHE A O 1
ATOM 959 N N . LEU A 1 131 ? -0.533 3.119 -3.714 1.00 90.69 131 LEU A N 1
ATOM 960 C CA . LEU A 1 131 ? -1.714 2.374 -3.279 1.00 90.69 131 LEU A CA 1
ATOM 961 C C . LEU A 1 131 ? -2.090 1.359 -4.347 1.00 90.69 131 LEU A C 1
ATOM 963 O O . LEU A 1 131 ? -2.247 1.722 -5.511 1.00 90.69 131 LEU A O 1
ATOM 967 N N . ILE A 1 132 ? -2.305 0.116 -3.942 1.00 89.94 132 ILE A N 1
ATOM 968 C CA . ILE A 1 132 ? -2.772 -0.946 -4.828 1.00 89.94 132 ILE A CA 1
ATOM 969 C C . ILE A 1 132 ? -4.277 -0.841 -4.971 1.00 89.94 132 ILE A C 1
ATOM 971 O O . ILE A 1 132 ? -5.011 -0.858 -3.984 1.00 89.94 132 ILE A O 1
ATOM 975 N N . ILE A 1 133 ? -4.726 -0.724 -6.211 1.00 87.75 133 ILE A N 1
ATOM 976 C CA . ILE A 1 133 ? -6.118 -0.442 -6.551 1.00 87.75 133 ILE A CA 1
ATOM 977 C C . ILE A 1 133 ? -6.798 -1.600 -7.282 1.00 87.75 133 ILE A C 1
ATOM 979 O O . ILE A 1 133 ? -8.023 -1.634 -7.326 1.00 87.75 133 ILE A O 1
ATOM 983 N N . ALA A 1 134 ? -6.024 -2.541 -7.828 1.00 86.69 134 ALA A N 1
ATOM 984 C CA . ALA A 1 134 ? -6.535 -3.790 -8.376 1.00 86.69 134 ALA A CA 1
ATOM 985 C C . ALA A 1 134 ? -5.458 -4.879 -8.391 1.00 86.69 134 ALA A C 1
ATOM 987 O O . ALA A 1 134 ? -4.258 -4.594 -8.379 1.00 86.69 134 ALA A O 1
ATOM 988 N N . GLN A 1 135 ? -5.914 -6.124 -8.465 1.00 87.50 135 GLN A N 1
ATOM 989 C CA . GLN A 1 135 ? -5.094 -7.318 -8.598 1.00 87.50 135 GLN A CA 1
ATOM 990 C C . GLN A 1 135 ? -5.789 -8.293 -9.546 1.00 87.50 135 GLN A C 1
ATOM 992 O O . GLN A 1 135 ? -7.011 -8.442 -9.513 1.00 87.50 135 GLN A O 1
ATOM 997 N N . THR A 1 136 ? -5.000 -8.965 -10.374 1.00 87.81 136 THR A N 1
ATOM 998 C CA . THR A 1 136 ? -5.449 -10.051 -11.239 1.00 87.81 136 THR A CA 1
ATOM 999 C C . THR A 1 136 ? -4.496 -11.218 -11.049 1.00 87.81 136 THR A C 1
ATOM 1001 O O . THR A 1 136 ? -3.328 -11.150 -11.440 1.00 87.81 136 THR A O 1
ATOM 1004 N N . ASP A 1 137 ? -4.985 -12.274 -10.409 1.00 84.81 137 ASP A N 1
ATOM 1005 C CA . ASP A 1 137 ? -4.175 -13.446 -10.107 1.00 84.81 137 ASP A CA 1
ATOM 1006 C C . ASP A 1 137 ? -4.050 -14.380 -11.308 1.00 84.81 137 ASP A C 1
ATOM 1008 O O . ASP A 1 137 ? -4.984 -14.569 -12.089 1.00 84.81 137 ASP A O 1
ATOM 1012 N N . SER A 1 138 ? -2.874 -14.987 -11.446 1.00 83.12 138 SER A N 1
ATOM 1013 C CA . SER A 1 138 ? -2.681 -16.090 -12.378 1.00 83.12 138 SER A CA 1
ATOM 1014 C C . SER A 1 138 ? -3.271 -17.386 -11.821 1.00 83.12 138 SER A C 1
ATOM 1016 O O . SER A 1 138 ? -3.325 -17.592 -10.612 1.00 83.12 138 SER A O 1
ATOM 1018 N N . ALA A 1 139 ? -3.641 -18.304 -12.714 1.00 72.12 139 ALA A N 1
ATOM 1019 C CA . ALA A 1 139 ? -4.076 -19.649 -12.334 1.00 72.12 139 ALA A CA 1
ATOM 1020 C C . ALA A 1 139 ? -2.925 -20.564 -11.857 1.00 72.12 139 ALA A C 1
ATOM 1022 O O . ALA A 1 139 ? -3.176 -21.705 -11.480 1.00 72.12 139 ALA A O 1
ATOM 1023 N N . LYS A 1 140 ? -1.665 -20.107 -11.921 1.00 64.69 140 LYS A N 1
ATOM 1024 C CA . LYS A 1 140 ? -0.485 -20.874 -11.496 1.00 64.69 140 LYS A CA 1
ATOM 1025 C C . LYS A 1 140 ? -0.191 -20.620 -10.013 1.00 64.69 140 LYS A C 1
ATOM 1027 O O . LYS A 1 140 ? -0.463 -19.538 -9.508 1.00 64.69 140 LYS A O 1
ATOM 1032 N N . ASP A 1 141 ? 0.443 -21.585 -9.343 1.00 55.41 141 ASP A N 1
ATOM 1033 C CA . ASP A 1 141 ? 0.698 -21.617 -7.885 1.00 55.41 141 ASP A CA 1
ATOM 1034 C C . ASP A 1 141 ? 1.579 -20.485 -7.308 1.00 55.41 141 ASP A C 1
ATOM 1036 O O . ASP A 1 141 ? 1.902 -20.484 -6.117 1.00 55.41 141 ASP A O 1
ATOM 1040 N N . ILE A 1 142 ? 1.966 -19.483 -8.103 1.00 57.88 142 ILE A N 1
ATOM 1041 C CA . ILE A 1 142 ? 2.665 -18.299 -7.598 1.00 57.88 142 ILE A CA 1
ATOM 1042 C C . ILE A 1 142 ? 1.617 -17.311 -7.085 1.00 57.88 142 ILE A C 1
ATOM 1044 O O . ILE A 1 142 ? 1.190 -16.394 -7.787 1.00 57.88 142 ILE A O 1
ATOM 1048 N N . LYS A 1 143 ? 1.197 -17.497 -5.832 1.00 56.34 143 LYS A N 1
ATOM 1049 C CA . LYS A 1 143 ? 0.376 -16.503 -5.137 1.00 56.34 143 LYS A CA 1
ATOM 1050 C C . LYS A 1 143 ? 1.231 -15.301 -4.762 1.00 56.34 143 LYS A C 1
ATOM 1052 O O . LYS A 1 143 ? 2.183 -15.404 -3.991 1.00 56.34 143 LYS A O 1
ATOM 1057 N N . VAL A 1 144 ? 0.856 -14.145 -5.289 1.00 63.03 144 VAL A N 1
ATOM 1058 C CA . VAL A 1 144 ? 1.387 -12.863 -4.844 1.00 63.03 144 VAL A CA 1
ATOM 1059 C C . VAL A 1 144 ? 0.618 -12.466 -3.580 1.00 63.03 144 VAL A C 1
ATOM 1061 O O . VAL A 1 144 ? -0.582 -12.225 -3.638 1.00 63.03 144 VAL A O 1
ATOM 1064 N N . THR A 1 145 ? 1.289 -12.389 -2.427 1.00 69.88 145 THR A N 1
ATOM 1065 C CA . THR A 1 145 ? 0.686 -12.030 -1.117 1.00 69.88 145 THR A CA 1
ATOM 1066 C C . THR A 1 145 ? 0.370 -10.532 -0.984 1.00 69.88 145 THR A C 1
ATOM 1068 O O . THR A 1 145 ? 0.394 -9.964 0.106 1.00 69.88 145 THR A O 1
ATOM 1071 N N . ILE A 1 146 ? 0.146 -9.856 -2.104 1.00 75.62 146 ILE A N 1
ATOM 1072 C CA . ILE A 1 146 ? -0.069 -8.420 -2.163 1.00 75.62 146 ILE A CA 1
ATOM 1073 C C . ILE A 1 146 ? -1.549 -8.202 -2.445 1.00 75.62 146 ILE A C 1
ATOM 1075 O O . ILE A 1 146 ? -2.026 -8.651 -3.476 1.00 75.62 146 ILE A O 1
ATOM 1079 N N . ASN A 1 147 ? -2.250 -7.501 -1.556 1.00 80.19 147 ASN A N 1
ATOM 1080 C CA . ASN A 1 147 ? -3.699 -7.322 -1.643 1.00 80.19 147 ASN A CA 1
ATOM 1081 C C . ASN A 1 147 ? -4.082 -5.899 -2.065 1.00 80.19 147 ASN A C 1
ATOM 1083 O O . ASN A 1 147 ? -3.402 -4.920 -1.740 1.00 80.19 147 ASN A O 1
ATOM 1087 N N . THR A 1 148 ? -5.238 -5.770 -2.720 1.00 85.25 148 THR A N 1
ATOM 1088 C CA . THR A 1 148 ? -5.857 -4.462 -2.990 1.00 85.25 148 THR A CA 1
ATOM 1089 C C . THR A 1 148 ? -6.053 -3.685 -1.683 1.00 85.25 148 THR A C 1
ATOM 1091 O O . THR A 1 148 ? -6.456 -4.243 -0.665 1.00 85.25 148 THR A O 1
ATOM 1094 N N . GLY A 1 149 ? -5.746 -2.387 -1.700 1.00 84.19 149 GLY A N 1
ATOM 1095 C CA . GLY A 1 149 ? -5.777 -1.518 -0.525 1.00 84.19 149 GLY A CA 1
ATOM 1096 C C . GLY A 1 149 ? -4.441 -1.398 0.214 1.00 84.19 149 GLY A C 1
ATOM 1097 O O . GLY A 1 149 ? -4.284 -0.466 1.001 1.00 84.19 149 GLY A O 1
ATOM 1098 N N . GLN A 1 150 ? -3.467 -2.279 -0.034 1.00 86.50 150 GLN A N 1
ATOM 1099 C CA . GLN A 1 150 ? -2.139 -2.164 0.573 1.00 86.50 150 GLN A CA 1
ATOM 1100 C C . GLN A 1 150 ? -1.322 -1.011 -0.020 1.00 86.50 150 GLN A C 1
ATOM 1102 O O . GLN A 1 150 ? -1.558 -0.557 -1.144 1.00 86.50 150 GLN A O 1
ATOM 1107 N N . TYR A 1 151 ? -0.332 -0.564 0.754 1.00 89.00 151 TYR A N 1
ATOM 1108 C CA . TYR A 1 151 ? 0.563 0.526 0.390 1.00 89.00 151 TYR A CA 1
ATOM 1109 C C . TYR A 1 151 ? 2.007 0.055 0.257 1.00 89.00 151 TYR A C 1
ATOM 1111 O O . TYR A 1 151 ? 2.501 -0.726 1.069 1.00 89.00 151 TYR A O 1
ATOM 1119 N N . PHE A 1 152 ? 2.715 0.641 -0.702 1.00 90.38 152 PHE A N 1
ATOM 1120 C CA . PHE A 1 152 ? 4.169 0.608 -0.778 1.00 90.38 152 PHE A CA 1
ATOM 1121 C C . PHE A 1 152 ? 4.762 1.978 -0.463 1.00 90.38 152 PHE A C 1
ATOM 1123 O O . PHE A 1 152 ? 4.236 3.022 -0.861 1.00 90.38 152 PHE A O 1
ATOM 1130 N N . ALA A 1 153 ? 5.893 1.970 0.242 1.00 90.88 153 ALA A N 1
ATOM 1131 C CA . ALA A 1 153 ? 6.615 3.185 0.586 1.00 90.88 153 ALA A CA 1
ATOM 1132 C C . ALA A 1 153 ? 7.159 3.889 -0.677 1.00 90.88 153 ALA A C 1
ATOM 1134 O O . ALA A 1 153 ? 7.474 3.211 -1.661 1.00 90.88 153 ALA A O 1
ATOM 1135 N N . PRO A 1 154 ? 7.352 5.222 -0.647 1.00 93.19 154 PRO A N 1
ATOM 1136 C CA . PRO A 1 154 ? 7.853 5.977 -1.798 1.00 93.19 154 PRO A CA 1
ATOM 1137 C C . PRO A 1 154 ? 9.206 5.492 -2.339 1.00 93.19 154 PRO A C 1
ATOM 1139 O O . PRO A 1 154 ? 9.455 5.601 -3.535 1.00 93.19 154 PRO A O 1
ATOM 1142 N N . GLY A 1 155 ? 10.065 4.935 -1.477 1.00 91.06 155 GLY A N 1
ATOM 1143 C CA . GLY A 1 155 ? 11.370 4.369 -1.835 1.00 91.06 155 GLY A CA 1
ATOM 1144 C C . GLY A 1 155 ? 11.338 2.903 -2.288 1.00 91.06 155 GLY A C 1
ATOM 1145 O O . GLY A 1 155 ? 12.372 2.246 -2.276 1.00 91.06 155 GLY A O 1
ATOM 1146 N N . THR A 1 156 ? 10.173 2.342 -2.628 1.00 93.06 156 THR A N 1
ATOM 1147 C CA . THR A 1 156 ? 10.072 0.937 -3.066 1.00 93.06 156 THR A CA 1
ATOM 1148 C C . THR A 1 156 ? 10.749 0.749 -4.432 1.00 93.06 156 THR A C 1
ATOM 1150 O O . THR A 1 156 ? 10.383 1.466 -5.359 1.00 93.06 156 THR A O 1
ATOM 1153 N N . PRO A 1 157 ? 11.676 -0.212 -4.626 1.00 92.69 157 PRO A N 1
ATOM 1154 C CA . PRO A 1 157 ? 12.691 -0.135 -5.684 1.00 92.69 157 PRO A CA 1
ATOM 1155 C C . PRO A 1 157 ? 12.169 0.080 -7.118 1.00 92.69 157 PRO A C 1
ATOM 1157 O O . PRO A 1 157 ? 12.459 1.108 -7.726 1.00 92.69 157 PRO A O 1
ATOM 1160 N N . ALA A 1 158 ? 11.399 -0.858 -7.683 1.00 93.56 158 ALA A N 1
ATOM 1161 C CA . ALA A 1 158 ? 10.907 -0.720 -9.061 1.00 93.56 158 ALA A CA 1
ATOM 1162 C C . ALA A 1 158 ? 9.861 0.398 -9.214 1.00 93.56 158 ALA A C 1
ATOM 1164 O O . ALA A 1 158 ? 9.865 1.105 -10.219 1.00 93.56 158 ALA A O 1
ATOM 1165 N N . LEU A 1 159 ? 8.998 0.584 -8.208 1.00 94.25 159 LEU A N 1
ATOM 1166 C CA . LEU A 1 159 ? 7.937 1.598 -8.229 1.00 94.25 159 LEU A CA 1
ATOM 1167 C C . LEU A 1 159 ? 8.518 3.017 -8.200 1.00 94.25 159 LEU A C 1
ATOM 1169 O O . LEU A 1 159 ? 8.111 3.875 -8.978 1.00 94.25 159 LEU A O 1
ATOM 1173 N N . ALA A 1 160 ? 9.511 3.244 -7.338 1.00 93.75 160 ALA A N 1
ATOM 1174 C CA . ALA A 1 160 ? 10.210 4.514 -7.207 1.00 93.75 160 ALA A CA 1
ATOM 1175 C C . ALA A 1 160 ? 10.950 4.872 -8.498 1.00 93.75 160 ALA A C 1
ATOM 1177 O O . ALA A 1 160 ? 10.852 6.005 -8.959 1.00 93.75 160 ALA A O 1
ATOM 1178 N N . ARG A 1 161 ? 11.646 3.909 -9.120 1.00 94.12 161 ARG A N 1
ATOM 1179 C CA . ARG A 1 161 ? 12.327 4.137 -10.406 1.00 94.12 161 ARG A CA 1
ATOM 1180 C C . ARG A 1 161 ? 11.365 4.517 -11.509 1.00 94.12 161 ARG A C 1
ATOM 1182 O O . ARG A 1 161 ? 11.656 5.449 -12.247 1.00 94.12 161 ARG A O 1
ATOM 1189 N N . LEU A 1 162 ? 10.239 3.813 -11.609 1.00 94.62 162 LEU A N 1
ATOM 1190 C CA . LEU A 1 162 ? 9.236 4.123 -12.615 1.00 94.62 162 LEU A CA 1
ATOM 1191 C C . LEU A 1 162 ? 8.647 5.521 -12.400 1.00 94.62 162 LEU A C 1
ATOM 1193 O O . LEU A 1 162 ? 8.575 6.294 -13.346 1.00 94.62 162 LEU A O 1
ATOM 1197 N N . ALA A 1 163 ? 8.306 5.875 -11.158 1.00 92.44 163 ALA A N 1
ATOM 1198 C CA . ALA A 1 163 ? 7.806 7.209 -10.833 1.00 92.44 163 ALA A CA 1
ATOM 1199 C C . ALA A 1 163 ? 8.831 8.316 -11.135 1.00 92.44 163 ALA A C 1
ATOM 1201 O O . ALA A 1 163 ? 8.460 9.397 -11.576 1.00 92.44 163 ALA A O 1
ATOM 1202 N N . MET A 1 164 ? 10.120 8.048 -10.912 1.00 93.00 164 MET A N 1
ATOM 1203 C CA . MET A 1 164 ? 11.208 8.986 -11.200 1.00 93.00 164 MET A CA 1
ATOM 1204 C C . MET A 1 164 ? 11.594 9.046 -12.686 1.00 93.00 164 MET A C 1
ATOM 1206 O O . MET A 1 164 ? 12.288 9.976 -13.090 1.00 93.00 164 MET A O 1
ATOM 1210 N N . ALA A 1 165 ? 11.159 8.096 -13.519 1.00 92.50 165 ALA A N 1
ATOM 1211 C CA . ALA A 1 165 ? 11.560 8.032 -14.925 1.00 92.50 165 ALA A CA 1
ATOM 1212 C C . ALA A 1 165 ? 11.085 9.247 -15.741 1.00 92.50 165 ALA A C 1
ATOM 1214 O O . ALA A 1 165 ? 11.759 9.633 -16.696 1.00 92.50 165 ALA A O 1
ATOM 1215 N N . SER A 1 166 ? 9.983 9.887 -15.342 1.00 87.94 166 SER A N 1
ATOM 1216 C CA . SER A 1 166 ? 9.461 11.112 -15.964 1.00 87.94 166 SER A CA 1
ATOM 1217 C C . SER A 1 166 ? 9.930 12.411 -15.290 1.00 87.94 166 SER A C 1
ATOM 1219 O O . SER A 1 166 ? 9.536 13.485 -15.730 1.00 87.94 166 SER A O 1
ATOM 1221 N N . MET A 1 167 ? 10.734 12.335 -14.224 1.00 91.19 167 MET A N 1
ATOM 1222 C CA . MET A 1 167 ? 11.181 13.501 -13.448 1.00 91.19 167 MET A CA 1
ATOM 1223 C C . MET A 1 167 ? 12.467 14.123 -14.008 1.00 91.19 167 MET A C 1
ATOM 1225 O O . MET A 1 167 ? 13.299 13.437 -14.615 1.00 91.19 167 MET A O 1
ATOM 1229 N N . GLY A 1 168 ? 12.655 15.419 -13.743 1.00 91.75 168 GLY A N 1
ATOM 1230 C CA . GLY A 1 168 ? 13.911 16.128 -14.002 1.00 91.75 168 GLY A CA 1
ATOM 1231 C C . GLY A 1 168 ? 15.032 15.730 -13.031 1.00 91.75 168 GLY A C 1
ATOM 1232 O O . GLY A 1 168 ? 14.784 15.172 -11.964 1.00 91.75 168 GLY A O 1
ATOM 1233 N N . GLY A 1 169 ? 16.288 16.035 -13.375 1.00 90.69 169 GLY A N 1
ATOM 1234 C CA . GLY A 1 169 ? 17.456 15.643 -12.570 1.00 90.69 169 GLY A CA 1
ATOM 1235 C C . GLY A 1 169 ? 17.414 16.134 -11.115 1.00 90.69 169 GLY A C 1
ATOM 1236 O O . GLY A 1 169 ? 17.662 15.346 -10.205 1.00 90.69 169 GLY A O 1
ATOM 1237 N N . GLU A 1 170 ? 17.042 17.398 -10.898 1.00 92.38 170 GLU A N 1
ATOM 1238 C CA . GLU A 1 170 ? 16.914 17.991 -9.556 1.00 92.38 170 GLU A CA 1
ATOM 1239 C C . GLU A 1 170 ? 15.763 17.372 -8.749 1.00 92.38 170 GLU A C 1
ATOM 1241 O O . GLU A 1 170 ? 15.886 17.134 -7.547 1.00 92.38 170 GLU A O 1
ATOM 1246 N N . GLU A 1 171 ? 14.646 17.057 -9.411 1.00 92.69 171 GLU A N 1
ATOM 1247 C CA . GLU A 1 171 ? 13.502 16.397 -8.778 1.00 92.69 171 GLU A CA 1
ATOM 1248 C C . GLU A 1 171 ? 13.852 14.975 -8.333 1.00 92.69 171 GLU A C 1
ATOM 1250 O O . GLU A 1 171 ? 13.457 14.559 -7.243 1.00 92.69 171 GLU A O 1
ATOM 1255 N N . ILE A 1 172 ? 14.632 14.246 -9.140 1.00 92.25 172 ILE A N 1
ATOM 1256 C CA . ILE A 1 172 ? 15.151 12.918 -8.791 1.00 92.25 172 ILE A CA 1
ATOM 1257 C C . ILE A 1 172 ? 16.023 13.008 -7.537 1.00 92.25 172 ILE A C 1
ATOM 1259 O O . ILE A 1 172 ? 15.844 12.216 -6.612 1.00 92.25 172 ILE A O 1
ATOM 1263 N N . ASP A 1 173 ? 16.935 13.980 -7.466 1.00 90.62 173 ASP A N 1
ATOM 1264 C CA . ASP A 1 173 ? 17.788 14.170 -6.289 1.00 90.62 173 ASP A CA 1
ATOM 1265 C C . ASP A 1 173 ? 16.987 14.488 -5.036 1.00 90.62 173 ASP A C 1
ATOM 1267 O O . ASP A 1 173 ? 17.211 13.887 -3.978 1.00 90.62 173 ASP A O 1
ATOM 1271 N N . ALA A 1 174 ? 16.017 15.394 -5.157 1.00 92.00 174 ALA A N 1
ATOM 1272 C CA . ALA A 1 174 ? 15.116 15.729 -4.068 1.00 92.00 174 ALA A CA 1
ATOM 1273 C C . ALA A 1 174 ? 14.301 14.504 -3.623 1.00 92.00 174 ALA A C 1
ATOM 1275 O O . ALA A 1 174 ? 14.130 14.280 -2.422 1.00 92.00 174 ALA A O 1
ATOM 1276 N N . TYR A 1 175 ? 13.834 13.680 -4.566 1.00 92.88 175 TYR A N 1
ATOM 1277 C CA . TYR A 1 175 ? 13.084 12.462 -4.277 1.00 92.88 175 TYR A CA 1
ATOM 1278 C C . TYR A 1 175 ? 13.943 11.432 -3.539 1.00 92.88 175 TYR A C 1
ATOM 1280 O O . TYR A 1 175 ? 13.543 10.962 -2.472 1.00 92.88 175 TYR A O 1
ATOM 1288 N N . ILE A 1 176 ? 15.127 11.102 -4.066 1.00 89.56 176 ILE A N 1
ATOM 1289 C CA . ILE A 1 176 ? 16.045 10.125 -3.461 1.00 89.56 176 ILE A CA 1
ATOM 1290 C C . ILE A 1 176 ? 16.447 10.582 -2.056 1.00 89.56 176 ILE A C 1
ATOM 1292 O O . ILE A 1 176 ? 16.371 9.792 -1.118 1.00 89.56 176 ILE A O 1
ATOM 1296 N N . THR A 1 177 ? 16.797 11.860 -1.896 1.00 90.00 177 THR A N 1
ATOM 1297 C CA . THR A 1 177 ? 17.217 12.433 -0.607 1.00 90.00 177 THR A CA 1
ATOM 1298 C C . THR A 1 177 ? 16.089 12.421 0.422 1.00 90.00 177 THR A C 1
ATOM 1300 O O . THR A 1 177 ? 16.314 12.126 1.592 1.00 90.00 177 THR A O 1
ATOM 1303 N N . LYS A 1 178 ? 14.856 12.738 0.009 1.00 91.00 178 LYS A N 1
ATOM 1304 C CA . LYS A 1 178 ? 13.710 12.804 0.923 1.00 91.00 178 LYS A CA 1
ATOM 1305 C C . LYS A 1 178 ? 13.194 11.427 1.325 1.00 91.00 178 LYS A C 1
ATOM 1307 O O . LYS A 1 178 ? 12.783 11.239 2.468 1.00 91.00 178 LYS A O 1
ATOM 1312 N N . TYR A 1 179 ? 13.128 10.503 0.372 1.00 87.31 179 TYR A N 1
ATOM 1313 C CA . TYR A 1 179 ? 12.412 9.244 0.541 1.00 87.31 179 TYR A CA 1
ATOM 1314 C C . TYR A 1 179 ? 13.304 8.026 0.737 1.00 87.31 179 TYR A C 1
ATOM 1316 O O . TYR A 1 179 ? 12.730 6.975 1.001 1.00 87.31 179 TYR A O 1
ATOM 1324 N N . CYS A 1 180 ? 14.632 8.175 0.610 1.00 76.62 180 CYS A N 1
ATOM 1325 C CA . CYS A 1 180 ? 15.695 7.193 0.863 1.00 76.62 180 CYS A CA 1
ATOM 1326 C C . CYS A 1 180 ? 15.272 5.735 0.661 1.00 76.62 180 CYS A C 1
ATOM 1328 O O . CYS A 1 180 ? 14.590 5.171 1.509 1.00 76.62 180 CYS A O 1
ATOM 1330 N N . GLN A 1 181 ? 15.734 5.072 -0.400 1.00 81.94 181 GLN A N 1
ATOM 1331 C CA . GLN A 1 181 ? 15.413 3.659 -0.619 1.00 81.94 181 GLN A CA 1
ATOM 1332 C C . GLN A 1 181 ? 15.980 2.781 0.519 1.00 81.94 181 GLN A C 1
ATOM 1334 O O . GLN A 1 181 ? 17.201 2.607 0.592 1.00 81.94 181 GLN A O 1
ATOM 1339 N N . PRO A 1 182 ? 15.133 2.200 1.397 1.00 82.50 182 PRO A N 1
ATOM 1340 C CA . PRO A 1 182 ? 15.609 1.312 2.448 1.00 82.50 182 PRO A CA 1
ATOM 1341 C C . PRO A 1 182 ? 16.212 0.056 1.823 1.00 82.50 182 PRO A C 1
ATOM 1343 O O . PRO A 1 182 ? 15.750 -0.405 0.779 1.00 82.50 182 PRO A O 1
ATOM 1346 N N . ARG A 1 183 ? 17.215 -0.540 2.471 1.00 90.81 183 ARG A N 1
ATOM 1347 C CA . ARG A 1 183 ? 17.709 -1.861 2.072 1.00 90.81 183 ARG A CA 1
ATOM 1348 C C . ARG A 1 183 ? 16.707 -2.923 2.533 1.00 90.81 183 ARG A C 1
ATOM 1350 O O . ARG A 1 183 ? 16.658 -3.234 3.718 1.00 90.81 183 ARG A O 1
ATOM 1357 N N . PHE A 1 184 ? 15.924 -3.475 1.607 1.00 89.69 184 PHE A N 1
ATOM 1358 C CA . PHE A 1 184 ? 14.978 -4.561 1.896 1.00 89.69 184 PHE A CA 1
ATOM 1359 C C . PHE A 1 184 ? 15.658 -5.936 1.845 1.00 89.69 184 PHE A C 1
ATOM 1361 O O . PHE A 1 184 ? 15.344 -6.822 2.635 1.00 89.69 184 PHE A O 1
ATOM 1368 N N . THR A 1 185 ? 16.615 -6.114 0.933 1.00 93.12 185 THR A N 1
ATOM 1369 C CA . THR A 1 185 ? 17.387 -7.344 0.734 1.00 93.12 185 THR A CA 1
ATOM 1370 C C . THR A 1 185 ? 18.846 -7.019 0.406 1.00 93.12 185 THR A C 1
ATOM 1372 O O . THR A 1 185 ? 19.214 -5.864 0.179 1.00 93.12 185 THR A O 1
ATOM 1375 N N . ALA A 1 186 ? 19.698 -8.044 0.321 1.00 93.56 186 ALA A N 1
ATOM 1376 C CA . ALA A 1 186 ? 21.077 -7.881 -0.143 1.00 93.56 186 ALA A CA 1
ATOM 1377 C C . ALA A 1 186 ? 21.174 -7.375 -1.598 1.00 93.56 186 ALA A C 1
ATOM 1379 O O . ALA A 1 186 ? 22.163 -6.741 -1.955 1.00 93.56 186 ALA A O 1
ATOM 1380 N N . ALA A 1 187 ? 20.148 -7.618 -2.421 1.00 94.00 187 ALA A N 1
ATOM 1381 C CA . ALA A 1 187 ? 20.100 -7.178 -3.814 1.00 94.00 187 ALA A CA 1
ATOM 1382 C C . ALA A 1 187 ? 19.578 -5.739 -3.975 1.00 94.00 187 ALA A C 1
ATOM 1384 O O . ALA A 1 187 ? 19.626 -5.191 -5.076 1.00 94.00 187 ALA A O 1
ATOM 1385 N N . THR A 1 188 ? 19.062 -5.113 -2.908 1.00 94.06 188 THR A N 1
ATOM 1386 C CA . THR A 1 188 ? 18.531 -3.752 -2.995 1.00 94.06 188 THR A CA 1
ATOM 1387 C C . THR A 1 188 ? 19.632 -2.755 -3.339 1.00 94.06 188 THR A C 1
ATOM 1389 O O . THR A 1 188 ? 20.596 -2.582 -2.589 1.00 94.06 188 THR A O 1
ATOM 1392 N N . LYS A 1 189 ? 19.445 -2.039 -4.450 1.00 92.62 189 LYS A N 1
ATOM 1393 C CA . LYS A 1 189 ? 20.340 -0.961 -4.882 1.00 92.62 189 LYS A CA 1
ATOM 1394 C C . LYS A 1 189 ? 20.154 0.263 -3.983 1.00 92.62 189 LYS A C 1
ATOM 1396 O O . LYS A 1 189 ? 19.085 0.858 -3.989 1.00 92.62 189 LYS A O 1
ATOM 1401 N N . THR A 1 190 ? 21.168 0.634 -3.209 1.00 90.12 190 THR A N 1
ATOM 1402 C CA . THR A 1 190 ? 21.084 1.750 -2.242 1.00 90.12 190 THR A CA 1
ATOM 1403 C C . THR A 1 190 ? 21.933 2.959 -2.623 1.00 90.12 190 THR A C 1
ATOM 1405 O O . THR A 1 190 ? 21.726 4.048 -2.103 1.00 90.12 190 THR A O 1
ATOM 1408 N N . GLU A 1 191 ? 22.899 2.788 -3.522 1.00 91.12 191 GLU A N 1
ATOM 1409 C CA . GLU A 1 191 ? 23.798 3.864 -3.941 1.00 91.12 191 GLU A CA 1
ATOM 1410 C C . GLU A 1 191 ? 23.117 4.801 -4.940 1.00 91.12 191 GLU A C 1
ATOM 1412 O O . GLU A 1 191 ? 22.550 4.348 -5.936 1.00 91.12 191 GLU A O 1
ATOM 1417 N N . HIS A 1 192 ? 23.230 6.114 -4.723 1.00 89.81 192 HIS A N 1
ATOM 1418 C CA . HIS A 1 192 ? 22.572 7.126 -5.557 1.00 89.81 192 HIS A CA 1
ATOM 1419 C C . HIS A 1 192 ? 22.967 7.017 -7.038 1.00 89.81 192 HIS A C 1
ATOM 1421 O O . HIS A 1 192 ? 22.101 7.060 -7.909 1.00 89.81 192 HIS A O 1
ATOM 1427 N N . ALA A 1 193 ? 24.258 6.828 -7.334 1.00 91.12 193 ALA A N 1
ATOM 1428 C CA . ALA A 1 193 ? 24.748 6.680 -8.707 1.00 91.12 193 ALA A CA 1
ATOM 1429 C C . ALA A 1 193 ? 24.149 5.443 -9.401 1.00 91.12 193 ALA A C 1
ATOM 1431 O O . ALA A 1 193 ? 23.703 5.514 -10.548 1.00 91.12 193 ALA A O 1
ATOM 1432 N N . THR A 1 194 ? 24.069 4.325 -8.676 1.00 92.62 194 THR A N 1
ATOM 1433 C CA . THR A 1 194 ? 23.461 3.081 -9.158 1.00 92.62 194 THR A CA 1
ATOM 1434 C C . THR A 1 194 ? 21.958 3.250 -9.387 1.00 92.62 194 THR A C 1
ATOM 1436 O O . THR A 1 194 ? 21.444 2.830 -10.422 1.00 92.62 194 THR A O 1
ATOM 1439 N N . ILE A 1 195 ? 21.250 3.919 -8.471 1.00 92.06 195 ILE A N 1
ATOM 1440 C CA . ILE A 1 195 ? 19.820 4.223 -8.621 1.00 92.06 195 ILE A CA 1
ATOM 1441 C C . ILE A 1 195 ? 19.581 5.094 -9.860 1.00 92.06 195 ILE A C 1
ATOM 1443 O O . ILE A 1 195 ? 18.719 4.760 -10.669 1.00 92.06 195 ILE A O 1
ATOM 1447 N N . ARG A 1 196 ? 20.375 6.152 -10.068 1.00 92.25 196 ARG A N 1
ATOM 1448 C CA . ARG A 1 196 ? 20.275 7.014 -11.260 1.00 92.25 196 ARG A CA 1
ATOM 1449 C C . ARG A 1 196 ? 20.448 6.239 -12.556 1.00 92.25 196 ARG A C 1
ATOM 1451 O O . ARG A 1 196 ? 19.632 6.384 -13.459 1.00 92.25 196 ARG A O 1
ATOM 1458 N N . LYS A 1 197 ? 21.463 5.375 -12.635 1.00 94.38 197 LYS A N 1
ATOM 1459 C CA . LYS A 1 197 ? 21.688 4.536 -13.820 1.00 94.38 197 LYS A CA 1
ATOM 1460 C C . LYS A 1 197 ? 20.471 3.663 -14.137 1.00 94.38 197 LYS A C 1
ATOM 1462 O O . LYS A 1 197 ? 20.105 3.500 -15.298 1.00 94.38 197 LYS A O 1
ATOM 1467 N N . GLU A 1 198 ? 19.819 3.127 -13.111 1.00 95.12 198 GLU A N 1
ATOM 1468 C CA . GLU A 1 198 ? 18.612 2.321 -13.287 1.00 95.12 198 GLU A CA 1
ATOM 1469 C C . GLU A 1 198 ? 17.377 3.156 -13.652 1.00 95.12 198 GLU A C 1
ATOM 1471 O O . GLU A 1 198 ? 16.514 2.657 -14.375 1.00 95.12 198 GLU A O 1
ATOM 1476 N N . ILE A 1 199 ? 17.282 4.411 -13.199 1.00 94.75 199 ILE A N 1
ATOM 1477 C CA . ILE A 1 199 ? 16.239 5.352 -13.639 1.00 94.75 199 ILE A CA 1
ATOM 1478 C C . ILE A 1 199 ? 16.411 5.660 -15.130 1.00 94.75 199 ILE A C 1
ATOM 1480 O O . ILE A 1 199 ? 15.448 5.539 -15.882 1.00 94.75 199 ILE A O 1
ATOM 1484 N N . GLU A 1 200 ? 17.629 5.964 -15.586 1.00 94.94 200 GLU A N 1
ATOM 1485 C CA . GLU A 1 200 ? 17.899 6.209 -17.012 1.00 94.94 200 GLU A CA 1
ATOM 1486 C C . GLU A 1 200 ? 17.589 4.980 -17.871 1.00 94.94 200 GLU A C 1
ATOM 1488 O O . GLU A 1 200 ? 16.951 5.083 -18.919 1.00 94.94 200 GLU A O 1
ATOM 1493 N N . ARG A 1 201 ? 17.950 3.783 -17.392 1.00 95.81 201 ARG A N 1
ATOM 1494 C CA . ARG A 1 201 ? 17.565 2.529 -18.049 1.00 95.81 201 ARG A CA 1
ATOM 1495 C C . ARG A 1 201 ? 16.046 2.369 -18.121 1.00 95.81 201 ARG A C 1
ATOM 1497 O O . ARG A 1 201 ? 15.528 1.977 -19.162 1.00 95.81 201 ARG A O 1
ATOM 1504 N N . THR A 1 202 ? 15.345 2.676 -17.030 1.00 95.94 202 THR A N 1
ATOM 1505 C CA . THR A 1 202 ? 13.877 2.628 -16.957 1.00 95.94 202 THR A CA 1
ATOM 1506 C C . THR A 1 202 ? 13.251 3.580 -17.974 1.00 95.94 202 THR A C 1
ATOM 1508 O O . THR A 1 202 ? 12.337 3.180 -18.691 1.00 95.94 202 THR A O 1
ATOM 1511 N N . ARG A 1 203 ? 13.784 4.802 -18.097 1.00 93.94 203 ARG A N 1
ATOM 1512 C CA . ARG A 1 203 ? 13.347 5.803 -19.078 1.00 93.94 203 ARG A CA 1
ATOM 1513 C C . ARG A 1 203 ? 13.548 5.318 -20.514 1.00 93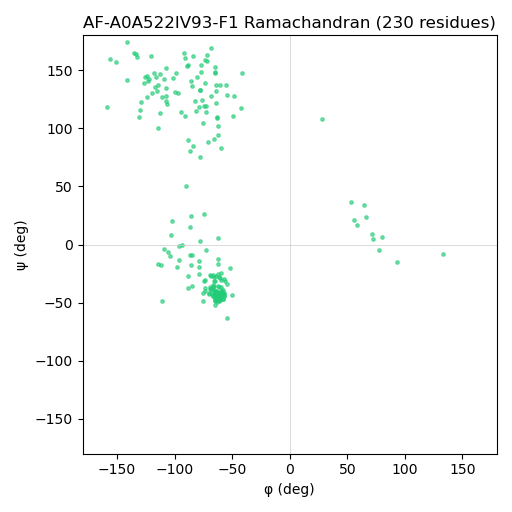.94 203 ARG A C 1
ATOM 1515 O O . ARG A 1 203 ? 12.628 5.423 -21.315 1.00 93.94 203 ARG A O 1
ATOM 1522 N N . ALA A 1 204 ? 14.711 4.746 -20.823 1.00 94.88 204 ALA A N 1
ATOM 1523 C CA . ALA A 1 204 ? 15.034 4.280 -22.171 1.00 94.88 204 ALA A CA 1
ATOM 1524 C C . ALA A 1 204 ? 14.178 3.084 -22.630 1.00 94.88 204 ALA A C 1
ATOM 1526 O O . ALA A 1 204 ? 13.835 2.999 -23.805 1.00 94.88 204 ALA A O 1
ATOM 1527 N N . GLN A 1 205 ? 13.840 2.159 -21.723 1.00 95.38 205 GLN A N 1
ATOM 1528 C CA . GLN A 1 205 ? 13.090 0.940 -22.067 1.00 95.38 205 GLN A CA 1
ATOM 1529 C C . GLN A 1 205 ? 11.572 1.048 -21.824 1.00 95.38 205 GLN A C 1
ATOM 1531 O O . GLN A 1 205 ? 10.822 0.189 -22.276 1.00 95.38 205 GLN A O 1
ATOM 1536 N N . GLY A 1 206 ? 11.110 2.075 -21.102 1.00 94.38 206 GLY A N 1
ATOM 1537 C CA . GLY A 1 206 ? 9.689 2.311 -20.815 1.00 94.38 206 GLY A CA 1
ATOM 1538 C C . GLY A 1 206 ? 9.098 1.466 -19.678 1.00 94.38 206 GLY A C 1
ATOM 1539 O O . GLY A 1 206 ? 7.894 1.513 -19.445 1.00 94.38 206 GLY A O 1
ATOM 1540 N N . TYR A 1 207 ? 9.913 0.697 -18.955 1.00 95.56 207 TYR A N 1
ATOM 1541 C CA . TYR A 1 207 ? 9.494 -0.106 -17.800 1.00 95.56 207 TYR A CA 1
ATOM 1542 C C . TYR A 1 207 ? 10.647 -0.277 -16.804 1.00 95.56 207 TYR A C 1
ATOM 1544 O O . TYR A 1 207 ? 11.819 -0.182 -17.164 1.00 95.56 207 TYR A O 1
ATOM 1552 N N . ALA A 1 208 ? 10.341 -0.545 -15.537 1.00 96.12 208 ALA A N 1
ATOM 1553 C CA . ALA A 1 208 ? 11.317 -0.841 -14.493 1.00 96.12 208 ALA A CA 1
ATOM 1554 C C . ALA A 1 208 ? 11.380 -2.350 -14.226 1.00 96.12 208 ALA A C 1
ATOM 1556 O O . ALA A 1 208 ? 10.358 -3.034 -14.221 1.00 96.12 208 ALA A O 1
ATOM 1557 N N . ILE A 1 209 ? 12.579 -2.866 -13.947 1.00 95.44 209 ILE A N 1
ATOM 1558 C CA . ILE A 1 209 ? 12.781 -4.240 -13.470 1.00 95.44 209 ILE A CA 1
ATOM 1559 C C . ILE A 1 209 ? 13.394 -4.184 -12.072 1.00 95.44 209 ILE A C 1
ATOM 1561 O O . ILE A 1 209 ? 14.350 -3.444 -11.833 1.00 95.44 209 ILE A O 1
ATOM 1565 N N . SER A 1 210 ? 12.886 -5.006 -11.159 1.00 93.38 210 SER A N 1
ATOM 1566 C CA . SER A 1 210 ? 13.539 -5.296 -9.885 1.00 93.38 210 SER A CA 1
ATOM 1567 C C . SER A 1 210 ? 13.744 -6.797 -9.735 1.00 93.38 210 SER A C 1
ATOM 1569 O O . SER A 1 210 ? 12.807 -7.575 -9.878 1.00 93.38 210 SER A O 1
ATOM 1571 N N . GLN A 1 211 ? 14.985 -7.188 -9.451 1.00 94.69 211 GLN A N 1
ATOM 1572 C CA . GLN A 1 211 ? 15.402 -8.578 -9.273 1.00 94.69 211 GLN A CA 1
ATOM 1573 C C . GLN A 1 211 ? 15.832 -8.789 -7.826 1.00 94.69 211 GLN A C 1
ATOM 1575 O O . GLN A 1 211 ? 16.921 -8.393 -7.418 1.00 94.69 211 GLN A O 1
ATOM 1580 N N . GLY A 1 212 ? 14.946 -9.372 -7.030 1.00 92.56 212 GLY A N 1
ATOM 1581 C CA . GLY A 1 212 ? 15.193 -9.715 -5.637 1.00 92.56 212 GLY A CA 1
ATOM 1582 C C . GLY A 1 212 ? 15.268 -8.519 -4.691 1.00 92.56 212 GLY A C 1
ATOM 1583 O O . GLY A 1 212 ? 15.681 -8.700 -3.551 1.00 92.56 212 GLY A O 1
ATOM 1584 N N . GLU A 1 213 ? 14.931 -7.299 -5.128 1.00 93.19 213 GLU A N 1
ATOM 1585 C CA . GLU A 1 213 ? 15.277 -6.083 -4.372 1.00 93.19 213 GLU A CA 1
ATOM 1586 C C . GLU A 1 213 ? 14.277 -5.709 -3.283 1.00 93.19 213 GLU A C 1
ATOM 1588 O O . GLU A 1 213 ? 14.627 -4.906 -2.426 1.00 93.19 213 GLU A O 1
ATOM 1593 N N . TYR A 1 214 ? 13.053 -6.240 -3.329 1.00 90.56 214 TYR A N 1
ATOM 1594 C CA . TYR A 1 214 ? 12.034 -6.039 -2.292 1.00 90.56 214 TYR A CA 1
ATOM 1595 C C . TYR A 1 214 ? 11.770 -7.340 -1.524 1.00 90.56 214 TYR A C 1
ATOM 1597 O O . TYR A 1 214 ? 11.869 -7.368 -0.303 1.00 90.56 214 TYR A O 1
ATOM 1605 N N . TYR A 1 215 ? 11.558 -8.442 -2.251 1.00 88.81 215 TYR A N 1
ATOM 1606 C CA . TYR A 1 215 ? 11.569 -9.802 -1.710 1.00 88.81 215 TYR A CA 1
ATOM 1607 C C . TYR A 1 215 ? 12.660 -10.617 -2.399 1.00 88.81 215 TYR A C 1
ATOM 1609 O O . TYR A 1 215 ? 12.740 -10.627 -3.628 1.00 88.81 215 TYR A O 1
ATOM 1617 N N . ALA A 1 216 ? 13.498 -11.301 -1.619 1.00 87.50 216 ALA A N 1
ATOM 1618 C CA . ALA A 1 216 ? 14.565 -12.137 -2.159 1.00 87.50 216 ALA A CA 1
ATOM 1619 C C . ALA A 1 216 ? 13.980 -13.250 -3.047 1.00 87.50 216 ALA A C 1
ATOM 1621 O O . ALA A 1 216 ? 12.964 -13.850 -2.705 1.00 87.50 216 ALA A O 1
ATOM 1622 N N . GLY A 1 217 ? 14.606 -13.502 -4.199 1.00 86.75 217 GLY A N 1
ATOM 1623 C CA . GLY A 1 217 ? 14.133 -14.490 -5.176 1.00 86.75 217 GLY A CA 1
ATOM 1624 C C . GLY A 1 217 ? 12.955 -14.042 -6.052 1.00 86.75 217 GLY A C 1
ATOM 1625 O O . GLY A 1 217 ? 12.600 -14.764 -6.978 1.00 86.75 217 GLY A O 1
ATOM 1626 N N . ASN A 1 218 ? 12.374 -12.858 -5.823 1.00 87.69 218 ASN A N 1
ATOM 1627 C CA . ASN A 1 218 ? 11.259 -12.350 -6.624 1.00 87.69 218 ASN A CA 1
ATOM 1628 C C . ASN A 1 218 ? 11.739 -11.386 -7.720 1.00 87.69 218 ASN A C 1
ATOM 1630 O O . ASN A 1 218 ? 12.465 -10.438 -7.426 1.00 87.69 218 ASN A O 1
ATOM 1634 N N . THR A 1 219 ? 11.312 -11.589 -8.966 1.00 91.38 219 THR A N 1
ATOM 1635 C CA . THR A 1 219 ? 11.554 -10.640 -10.063 1.00 91.38 219 THR A CA 1
ATOM 1636 C C . THR A 1 219 ? 10.246 -9.990 -10.474 1.00 91.38 219 THR A C 1
ATOM 1638 O O . THR A 1 219 ? 9.286 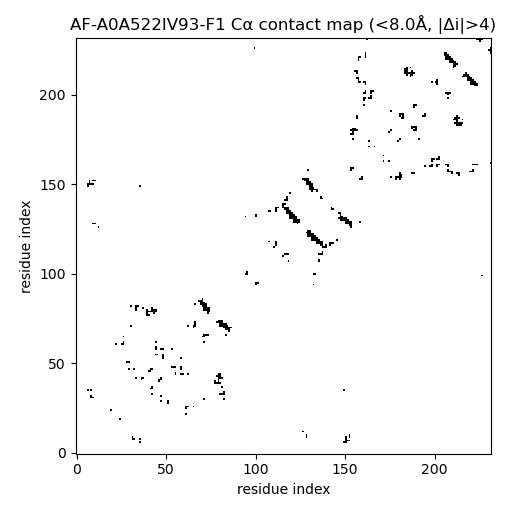-10.680 -10.802 1.00 91.38 219 THR A O 1
ATOM 1641 N N . VAL A 1 220 ? 10.225 -8.660 -10.494 1.00 92.12 220 VAL A N 1
ATOM 1642 C CA . VAL A 1 220 ? 9.052 -7.874 -10.879 1.00 92.12 220 VAL A CA 1
ATOM 1643 C C . VAL A 1 220 ? 9.381 -6.950 -12.042 1.00 92.12 220 VAL A C 1
ATOM 1645 O O . VAL A 1 220 ? 10.467 -6.368 -12.109 1.00 92.12 220 VAL A O 1
ATOM 1648 N N . VAL A 1 221 ? 8.412 -6.807 -12.942 1.00 94.62 221 VAL A N 1
ATOM 1649 C CA . VAL A 1 221 ? 8.428 -5.848 -14.048 1.00 94.62 221 VAL A CA 1
ATOM 1650 C C . VAL A 1 221 ? 7.291 -4.864 -13.816 1.00 94.62 221 VAL A C 1
ATOM 1652 O O . VAL A 1 221 ? 6.175 -5.272 -13.502 1.00 94.62 221 VAL A O 1
ATOM 1655 N N . VAL A 1 222 ? 7.577 -3.571 -13.935 1.00 94.62 222 VAL A N 1
ATOM 1656 C CA . VAL A 1 222 ? 6.620 -2.496 -13.662 1.00 94.62 222 VAL A CA 1
ATOM 1657 C C . VAL A 1 222 ? 6.597 -1.547 -14.849 1.00 94.62 222 VAL A C 1
ATOM 1659 O O . VAL A 1 222 ? 7.631 -0.990 -15.206 1.00 94.62 222 VAL A O 1
ATOM 1662 N N . ALA A 1 223 ? 5.429 -1.352 -15.449 1.00 93.06 223 ALA A N 1
ATOM 1663 C CA . ALA A 1 223 ? 5.237 -0.460 -16.587 1.00 93.06 223 ALA A CA 1
ATOM 1664 C C . ALA A 1 223 ? 4.255 0.669 -16.227 1.00 93.06 223 ALA A C 1
ATOM 1666 O O . ALA A 1 223 ? 3.357 0.447 -15.407 1.00 93.06 223 ALA A O 1
ATOM 1667 N N . PRO A 1 224 ? 4.424 1.873 -16.799 1.00 90.50 224 PRO A N 1
ATOM 1668 C CA . PRO A 1 224 ? 3.526 2.990 -16.554 1.00 90.50 224 PRO A CA 1
ATOM 1669 C C . PRO A 1 224 ? 2.224 2.811 -17.339 1.00 90.50 224 PRO A C 1
ATOM 1671 O O . PRO A 1 224 ? 2.219 2.263 -18.442 1.00 90.50 224 PRO A O 1
ATOM 1674 N N . ILE A 1 225 ? 1.120 3.305 -16.780 1.00 86.31 225 ILE A N 1
ATOM 1675 C CA . ILE A 1 225 ? -0.144 3.464 -17.501 1.00 86.31 225 ILE A CA 1
ATOM 1676 C C . ILE A 1 225 ? -0.386 4.960 -17.609 1.00 86.31 225 ILE A C 1
ATOM 1678 O O . ILE A 1 225 ? -0.602 5.617 -16.599 1.00 86.31 225 ILE A O 1
ATOM 1682 N N . PHE A 1 226 ? -0.345 5.488 -18.826 1.00 81.69 226 PHE A N 1
ATOM 1683 C CA . PHE A 1 226 ? -0.560 6.909 -19.052 1.00 81.69 226 PHE A CA 1
ATOM 1684 C C . PHE A 1 226 ? -2.054 7.222 -19.151 1.00 81.69 226 PHE A C 1
ATOM 1686 O O . PHE A 1 226 ? -2.832 6.510 -19.793 1.00 81.69 226 PHE A O 1
ATOM 1693 N N . SER A 1 227 ? -2.459 8.306 -18.501 1.00 76.62 227 SER A N 1
ATOM 1694 C CA . SER A 1 227 ? -3.735 8.971 -18.749 1.00 76.62 227 SER A CA 1
ATOM 1695 C C . SER A 1 227 ? -3.749 9.627 -20.134 1.00 76.62 227 SER A C 1
ATOM 1697 O O . SER A 1 227 ? -2.714 9.791 -20.771 1.00 76.62 227 SER A O 1
ATOM 1699 N N . ALA A 1 228 ? -4.923 10.076 -20.584 1.00 72.75 228 ALA A N 1
ATOM 1700 C CA . ALA A 1 228 ? -5.058 10.812 -21.845 1.00 72.75 228 ALA A CA 1
ATOM 1701 C C . ALA A 1 228 ? -4.291 12.153 -21.870 1.00 72.75 228 ALA A C 1
ATOM 1703 O O . ALA A 1 228 ? -4.170 12.766 -22.924 1.00 72.75 228 ALA A O 1
ATOM 1704 N N . GLN A 1 229 ? -3.817 12.625 -20.714 1.00 71.44 229 GLN A N 1
ATOM 1705 C CA . GLN A 1 229 ? -2.991 13.823 -20.564 1.00 71.44 229 GLN A CA 1
ATOM 1706 C C . GLN A 1 229 ? -1.501 13.487 -20.357 1.00 71.44 229 GLN A C 1
ATOM 1708 O O . GLN A 1 229 ? -0.779 14.301 -19.790 1.00 71.44 229 GLN A O 1
ATOM 1713 N N . ASP A 1 230 ? -1.064 12.279 -20.728 1.00 67.25 230 ASP A N 1
ATOM 1714 C CA . ASP A 1 230 ? 0.317 11.778 -20.615 1.00 67.25 230 ASP A CA 1
ATOM 1715 C C . ASP A 1 230 ? 0.904 11.763 -19.190 1.00 67.25 230 ASP A C 1
ATOM 1717 O O . ASP A 1 230 ? 2.105 11.589 -18.988 1.00 67.25 230 ASP A O 1
ATOM 1721 N N . ASN A 1 231 ? 0.048 11.864 -18.169 1.00 69.19 231 ASN A N 1
ATOM 1722 C CA . ASN A 1 231 ? 0.442 11.656 -16.775 1.00 69.19 231 ASN A CA 1
ATOM 1723 C C . ASN A 1 231 ? 0.372 10.168 -16.408 1.00 69.19 231 ASN A C 1
ATOM 1725 O O . ASN A 1 23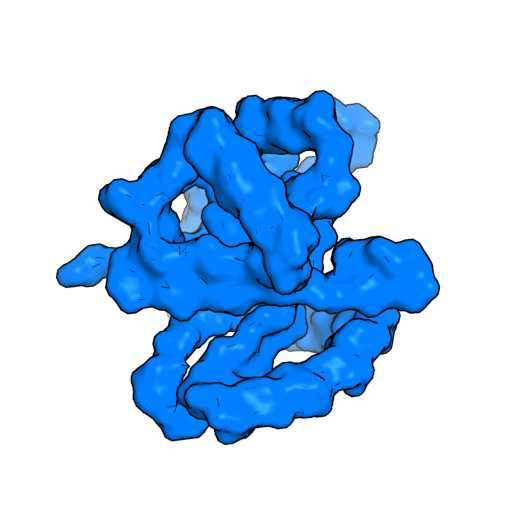1 ? -0.592 9.507 -16.803 1.00 69.19 231 ASN A O 1
ATOM 1729 N N . ILE A 1 232 ? 1.348 9.689 -15.627 1.00 66.69 232 ILE A N 1
ATOM 1730 C CA . ILE A 1 232 ? 1.400 8.338 -15.023 1.00 66.69 232 ILE A CA 1
ATOM 1731 C C . ILE A 1 232 ? 0.481 8.253 -13.798 1.00 66.69 232 ILE A C 1
ATOM 1733 O O . ILE A 1 232 ? 0.507 9.197 -12.974 1.00 66.69 232 ILE A O 1
#

pLDDT: mean 84.99, std 16.48, range [25.81, 98.0]

Foldseek 3Di:
DDPPLPLPQDPPPPDPDPPDDVLVVLLVLLLSVQVSDVDLQLQALVNSCVVVVHDSVSSVVSLVVCVVVQQWDADPVSNGIHGGPVVVVVLVVVLVVVCCCVPVVVVQLVVCVVVLAKDWDWDQDPQQKIATQDIDHGPDPPDDPDDHGGIDFNLDQFSVLLLCLPPDPVVNVVSCVVRQNDQQDPQADRDSVVSVVQSPVCNVVQWHWDACRNHRRDIDIGHDDADPVRDD